Protein AF-A0A948VDX0-F1 (afdb_monomer)

Nearest PDB structures (foldseek):
  3huf-assembly2_B  TM=4.527E-01  e=1.854E-01  Schizosaccharomyces pombe
  5fuv-assembly1_A-2  TM=5.104E-01  e=3.226E+00  Trypanosoma brucei
  4n7r-assembly1_A  TM=4.173E-01  e=1.218E+00  Arabidopsis thaliana
  3o3w-assembly2_F  TM=2.951E-01  e=7.248E-01  Halalkalibacterium halodurans
  4uxj-assembly2_F-3  TM=4.355E-01  e=4.182E+00  Leishmania major

Radius of gyration: 26.9 Å; Cα contacts (8 Å, |Δi|>4): 135; chains: 1; bounding box: 69×44×68 Å

Sequence (200 aa):
MALVYVFRIKWSDFPSSIFVISFPIGILFIFIFNSLVLRFTGGIKKKVVVIGKQKSAGVFSESPLVEEKHIDTIEELLQCEDADEIVICEQIHNDKQLNLLIYLLLRLKVNVVFDPSIYAKLLSRNMMEENSLQFLRTFIGRKSDSEEFLVRALDVLGSAFMLILLSPLMLLVVLLTRLTSSGPVLYKQSRVSKDGKTFT

pLDDT: mean 73.05, std 14.52, range [39.81, 96.81]

Secondary structure (DSSP, 8-state):
-HHHHHHHHSTTTS-HHHHHHHHHHHHHHHHHHHHHHHHHTT---EEEEEESSS--TTTSTT-TTEEEEEESSGGGGGG-TT-SEEEE-S----HHHHHHHHHHHHHHT-EEEE-HHHHHHHHHHHTT-TTGGGTTTS-S----HHHHHHHHHHHHHHHHHHHHHHHHHHHHHHHHHHHH-SS-S-----EE-GGG-EE-

Mean predicted aligned error: 16.75 Å

Solvent-accessible surface area (backbone atoms only — not comparable to full-atom values): 12139 Å² total; per-residue (Å²): 113,69,69,62,54,53,48,69,76,44,57,86,76,54,64,70,63,54,59,66,53,47,50,60,51,50,52,52,47,51,51,50,49,52,52,48,50,37,63,74,66,68,47,82,62,44,32,34,35,36,38,34,92,63,77,72,86,68,86,56,78,83,50,93,42,58,46,79,45,81,36,82,49,80,72,60,53,79,78,50,89,77,49,60,30,39,35,39,65,58,87,83,86,46,71,69,58,50,52,52,47,53,52,49,38,70,70,65,73,41,50,77,46,71,39,70,68,60,55,54,53,50,54,65,66,38,78,81,43,96,77,52,74,70,64,64,72,75,68,62,75,77,70,53,72,67,59,56,50,51,53,52,52,47,54,53,54,52,48,54,51,48,48,62,74,44,40,67,59,52,51,50,52,50,53,52,46,58,75,74,38,95,64,78,91,74,85,77,61,82,43,77,46,82,96,70,43,74,48,98

Foldseek 3Di:
DVVVVCCVVCVVVDPPVVVVVVVVVVVVCVVVVVVVVCVVVVHAAAEEEEEDDDPLVPPPVPPSRYDYHYDDAPVCLVVVLRHQEYEYADDDDDPVRVVSNVVSCVVNVHHYAYRPVVVVVLVVVCVVPPPCPVVVVPRPPPDPPVVVVVVVVCVVVVVVVVCVVCVVVVVVQCVVCVVVDPDDPDDFDWDQDPPRDIDD

Structure (mmCIF, N/CA/C/O backbone):
data_AF-A0A948VDX0-F1
#
_entry.id   AF-A0A948VDX0-F1
#
loop_
_atom_site.group_PDB
_atom_site.id
_atom_site.type_symbol
_atom_site.label_atom_id
_atom_site.label_alt_id
_atom_site.label_comp_id
_atom_site.label_asym_id
_atom_site.label_entity_id
_atom_site.label_seq_id
_atom_site.pdbx_PDB_ins_code
_atom_site.Cartn_x
_atom_site.Cartn_y
_atom_site.Cartn_z
_atom_site.occupancy
_atom_site.B_iso_or_equiv
_atom_site.auth_seq_id
_atom_site.auth_comp_id
_atom_site.auth_asym_id
_atom_site.auth_atom_id
_atom_site.pdbx_PDB_model_num
ATOM 1 N N . MET A 1 1 ? -34.633 12.651 -24.367 1.00 53.31 1 MET A N 1
ATOM 2 C CA . MET A 1 1 ? -35.167 12.132 -25.649 1.00 53.31 1 MET A CA 1
ATOM 3 C C . MET A 1 1 ? -34.767 12.985 -26.859 1.00 53.31 1 MET A C 1
ATOM 5 O O . MET A 1 1 ? -34.243 12.415 -27.804 1.00 53.31 1 MET A O 1
ATOM 9 N N . ALA A 1 2 ? -34.898 14.321 -26.835 1.00 56.75 2 ALA A N 1
ATOM 10 C CA . ALA A 1 2 ? -34.507 15.182 -27.969 1.00 56.75 2 ALA A CA 1
ATOM 11 C C . ALA A 1 2 ? -33.002 15.138 -28.331 1.00 56.75 2 ALA A C 1
ATOM 13 O O . ALA A 1 2 ? -32.661 15.069 -29.508 1.00 56.75 2 ALA A O 1
ATOM 14 N N . LEU A 1 3 ? -32.105 15.089 -27.335 1.00 58.44 3 LEU A N 1
ATOM 15 C CA . LEU A 1 3 ? -30.650 15.031 -27.557 1.00 58.44 3 LEU A CA 1
ATOM 16 C C . LEU A 1 3 ? -30.225 13.778 -28.346 1.00 58.44 3 LEU A C 1
ATOM 18 O O . LEU A 1 3 ? -29.468 13.877 -29.301 1.00 58.44 3 LEU A O 1
ATOM 22 N N . VAL A 1 4 ? -30.775 12.613 -27.982 1.00 61.22 4 VAL A N 1
ATOM 23 C CA . VAL A 1 4 ? -30.490 11.314 -28.621 1.00 61.22 4 VAL A CA 1
ATOM 24 C C . VAL A 1 4 ? -31.008 11.281 -30.064 1.00 61.22 4 VAL A C 1
ATOM 26 O O . VAL A 1 4 ? -30.362 10.719 -30.945 1.00 61.22 4 VAL A O 1
ATOM 29 N N . TYR A 1 5 ? -32.149 11.924 -30.325 1.00 68.00 5 TYR A N 1
ATOM 30 C CA . TYR A 1 5 ? -32.747 12.003 -31.657 1.00 68.00 5 TYR A CA 1
ATOM 31 C C . TYR A 1 5 ? -31.926 12.884 -32.614 1.00 68.00 5 TYR A C 1
ATOM 33 O O . TYR A 1 5 ? -31.661 12.486 -33.747 1.00 68.00 5 TYR A O 1
ATOM 41 N N . VAL A 1 6 ? -31.442 14.038 -32.138 1.00 64.56 6 VAL A N 1
ATOM 42 C CA . VAL A 1 6 ? -30.534 14.917 -32.899 1.00 64.56 6 VAL A CA 1
ATOM 43 C C . VAL A 1 6 ? -29.201 14.218 -33.180 1.00 64.56 6 VAL A C 1
ATOM 45 O O . VAL A 1 6 ? -28.694 14.287 -34.299 1.00 64.56 6 VAL A O 1
ATOM 48 N N . PHE A 1 7 ? -28.681 13.476 -32.202 1.00 64.56 7 PHE A N 1
ATOM 49 C CA . PHE A 1 7 ? -27.457 12.688 -32.342 1.00 64.56 7 PHE A CA 1
ATOM 50 C C . PHE A 1 7 ? -27.567 11.595 -33.412 1.00 64.56 7 PHE A C 1
ATOM 52 O O . PHE A 1 7 ? -26.621 11.366 -34.156 1.00 64.56 7 PHE A O 1
ATOM 59 N N . ARG A 1 8 ? -28.730 10.939 -33.523 1.00 63.72 8 ARG A N 1
ATOM 60 C CA . ARG A 1 8 ? -28.972 9.859 -34.492 1.00 63.72 8 ARG A CA 1
ATOM 61 C C . ARG A 1 8 ? -29.079 10.357 -35.936 1.00 63.72 8 ARG A C 1
ATOM 63 O O . ARG A 1 8 ? -28.692 9.636 -36.847 1.00 63.72 8 ARG A O 1
ATOM 70 N N . ILE A 1 9 ? -29.612 11.563 -36.142 1.00 67.44 9 ILE A N 1
ATOM 71 C CA . ILE A 1 9 ? -29.865 12.129 -37.479 1.00 67.44 9 ILE A CA 1
ATOM 72 C C . ILE A 1 9 ? -28.650 12.897 -38.013 1.00 67.44 9 ILE A C 1
ATOM 74 O O . ILE A 1 9 ? -28.386 12.851 -39.209 1.00 67.44 9 ILE A O 1
ATOM 78 N N . LYS A 1 10 ? -27.887 13.570 -37.141 1.00 65.00 10 LYS A N 1
ATOM 79 C CA . LYS A 1 10 ? -26.715 14.382 -37.517 1.00 65.00 10 LYS A CA 1
ATOM 80 C C . LYS A 1 10 ? -25.366 13.741 -37.186 1.00 65.00 10 LYS A C 1
ATOM 82 O O . LYS A 1 10 ? -24.352 14.428 -37.180 1.00 65.00 10 LYS A O 1
ATOM 87 N N . TRP A 1 11 ? -25.330 12.433 -36.926 1.00 57.69 11 TRP A N 1
ATOM 88 C CA . TRP A 1 11 ? -24.110 11.706 -36.539 1.00 57.69 11 TRP A CA 1
ATOM 89 C C . TRP A 1 11 ? -22.930 11.926 -37.505 1.00 57.69 11 TRP A C 1
ATOM 91 O O . TRP A 1 11 ? -21.782 11.947 -37.078 1.00 57.69 11 TRP A O 1
ATOM 101 N N . SER A 1 12 ? -23.212 12.134 -38.796 1.00 60.12 12 SER A N 1
ATOM 102 C CA . SER A 1 12 ? -22.188 12.370 -39.823 1.00 60.12 12 SER A CA 1
ATOM 103 C C . SER A 1 12 ? -21.671 13.816 -39.895 1.00 60.12 12 SER A C 1
ATOM 105 O O . SER A 1 12 ? -20.648 14.043 -40.535 1.00 60.12 12 SER A O 1
ATOM 107 N N . ASP A 1 13 ? -22.350 14.777 -39.259 1.00 66.25 13 ASP A N 1
ATOM 108 C CA . ASP A 1 13 ? -21.990 16.205 -39.291 1.00 66.25 13 ASP A CA 1
ATOM 109 C C . ASP A 1 13 ? -21.142 16.624 -38.081 1.00 66.25 13 ASP A C 1
ATOM 111 O O . ASP A 1 13 ? -20.596 17.727 -38.054 1.00 66.25 13 ASP A O 1
ATOM 115 N N . PHE A 1 14 ? -21.034 15.769 -37.058 1.00 60.47 14 PHE A N 1
ATOM 116 C CA . PHE A 1 14 ? -20.193 16.035 -35.896 1.00 60.47 14 PHE A CA 1
ATOM 117 C C . PHE A 1 14 ? -18.753 15.589 -36.182 1.00 60.47 14 PHE A C 1
ATOM 119 O O . PHE A 1 14 ? -18.523 14.399 -36.408 1.00 60.47 14 PHE A O 1
ATOM 126 N N . PRO A 1 15 ? -17.763 16.501 -36.135 1.00 71.00 15 PRO A N 1
ATOM 127 C CA . PRO A 1 15 ? -16.361 16.134 -36.267 1.00 71.00 15 PRO A CA 1
ATOM 128 C C . PRO A 1 15 ? -16.005 15.069 -35.229 1.00 71.00 15 PRO A C 1
ATOM 130 O O . PRO A 1 15 ? -16.131 15.295 -34.024 1.00 71.00 15 PRO A O 1
ATOM 133 N N . SER A 1 16 ? -15.531 13.909 -35.681 1.00 66.12 16 SER A N 1
ATOM 134 C CA . SER A 1 16 ? -15.106 12.803 -34.811 1.00 66.12 16 SER A CA 1
ATOM 135 C C . SER A 1 16 ? -14.015 13.220 -33.813 1.00 66.12 16 SER A C 1
ATOM 137 O O . SER A 1 16 ? -13.898 12.635 -32.737 1.00 66.12 16 SER A O 1
ATOM 139 N N . SER A 1 17 ? -13.282 14.296 -34.116 1.00 72.62 17 SER A N 1
ATOM 140 C CA . SER A 1 17 ? -12.320 14.951 -33.227 1.00 72.62 17 SER A CA 1
ATOM 141 C C . SER A 1 17 ? -12.933 15.486 -31.930 1.00 72.62 17 SER A C 1
ATOM 143 O O . SER A 1 17 ? -12.251 15.483 -30.907 1.00 72.62 17 SER A O 1
ATOM 145 N N . ILE A 1 18 ? -14.212 15.880 -31.918 1.00 77.94 18 ILE A N 1
ATOM 146 C CA . ILE A 1 18 ? -14.882 16.378 -30.707 1.00 77.94 18 ILE A CA 1
ATOM 147 C C . ILE A 1 18 ? -14.938 15.283 -29.641 1.00 77.94 18 ILE A C 1
ATOM 149 O O . ILE A 1 18 ? -14.675 15.575 -28.481 1.00 77.94 18 ILE A O 1
ATOM 153 N N . PHE A 1 19 ? -15.188 14.027 -30.021 1.00 72.06 19 PHE A N 1
ATOM 154 C CA . PHE A 1 19 ? -15.219 12.905 -29.075 1.00 72.06 19 PHE A CA 1
ATOM 155 C C . PHE A 1 19 ? -13.834 12.574 -28.516 1.00 72.06 19 PHE A C 1
ATOM 157 O O . PHE A 1 19 ? -13.689 12.311 -27.321 1.00 72.06 19 PHE A O 1
ATOM 164 N N . VAL A 1 20 ? -12.810 12.634 -29.374 1.00 75.69 20 VAL A N 1
ATOM 165 C CA . VAL A 1 20 ? -11.412 12.399 -28.982 1.00 75.69 20 VAL A CA 1
ATOM 166 C C . VAL A 1 20 ? -10.938 13.466 -27.996 1.00 75.69 20 VAL A C 1
ATOM 168 O O . VAL A 1 20 ? -10.191 13.156 -27.076 1.00 75.69 20 VAL A O 1
ATOM 171 N N . ILE A 1 21 ? -11.405 14.707 -28.148 1.00 79.00 21 ILE A N 1
ATOM 172 C CA . ILE A 1 21 ? -11.062 15.826 -27.264 1.00 79.00 21 ILE A CA 1
ATOM 173 C C . ILE A 1 21 ? -11.935 15.829 -25.998 1.00 79.00 21 ILE A C 1
ATOM 175 O O . ILE A 1 21 ? -11.439 16.097 -24.904 1.00 79.00 21 ILE A O 1
ATOM 179 N N . SER A 1 22 ? -13.222 15.485 -26.099 1.00 78.75 22 SER A N 1
ATOM 180 C CA . SER A 1 22 ? -14.141 15.498 -24.956 1.00 78.75 22 SER A CA 1
ATOM 181 C C . SER A 1 22 ? -13.860 14.386 -23.950 1.00 78.75 22 SER A C 1
ATOM 183 O O . SER A 1 22 ? -14.110 14.570 -22.764 1.00 78.75 22 SER A O 1
ATOM 185 N N . PHE A 1 23 ? -13.340 13.238 -24.394 1.00 82.50 23 PHE A N 1
ATOM 186 C CA . PHE A 1 23 ? -13.023 12.109 -23.517 1.00 82.50 23 PHE A CA 1
ATOM 187 C C . PHE A 1 23 ? -11.968 12.443 -22.438 1.00 82.50 23 PHE A C 1
ATOM 189 O O . PHE A 1 23 ? -12.280 12.304 -21.252 1.00 82.50 23 PHE A O 1
ATOM 196 N N . PRO A 1 24 ? -10.761 12.946 -22.776 1.00 82.88 24 PRO A N 1
ATOM 197 C CA . PRO A 1 24 ? -9.766 13.319 -21.771 1.00 82.88 24 PRO A CA 1
ATOM 198 C C . PRO A 1 24 ? -10.215 14.517 -20.926 1.00 82.88 24 PRO A C 1
ATOM 200 O O . PRO A 1 24 ? -9.961 14.537 -19.723 1.00 82.88 24 PRO A O 1
ATOM 203 N N . ILE A 1 25 ? -10.931 15.482 -21.515 1.00 86.31 25 ILE A N 1
ATOM 204 C CA . ILE A 1 25 ? -11.487 16.630 -20.782 1.00 86.31 25 ILE A CA 1
ATOM 205 C C . ILE A 1 25 ? -12.527 16.171 -19.754 1.00 86.31 25 ILE A C 1
ATOM 207 O O . ILE A 1 25 ? -12.513 16.646 -18.623 1.00 86.31 25 ILE A O 1
ATOM 211 N N . GLY A 1 26 ? -13.394 15.223 -20.114 1.00 83.44 26 GLY A N 1
ATOM 212 C CA . GLY A 1 26 ? -14.384 14.646 -19.209 1.00 83.44 26 GLY A CA 1
ATOM 213 C C . GLY A 1 26 ? -13.739 13.888 -18.051 1.00 83.44 26 GLY A C 1
ATOM 214 O O . GLY A 1 26 ? -14.136 14.079 -16.904 1.00 83.44 26 GLY A O 1
ATOM 215 N N . ILE A 1 27 ? -12.698 13.093 -18.323 1.00 86.75 27 ILE A N 1
ATOM 216 C CA . ILE A 1 27 ? -11.923 12.400 -17.280 1.00 86.75 27 ILE A CA 1
ATOM 217 C C . ILE A 1 27 ? -11.271 13.408 -16.332 1.00 86.75 27 ILE A C 1
ATOM 219 O O . ILE A 1 27 ? -11.399 13.272 -15.116 1.00 86.75 27 ILE A O 1
ATOM 223 N N . LEU A 1 28 ? -10.615 14.438 -16.877 1.00 86.69 28 LEU A N 1
ATOM 224 C CA . LEU A 1 28 ? -9.991 15.495 -16.085 1.00 86.69 28 LEU A CA 1
ATOM 225 C C . LEU A 1 28 ? -11.032 16.212 -15.217 1.00 86.69 28 LEU A C 1
ATOM 227 O O . LEU A 1 28 ? -10.804 16.421 -14.029 1.00 86.69 28 LEU A O 1
ATOM 231 N N . PHE A 1 29 ? -12.191 16.542 -15.789 1.00 90.44 29 PHE A N 1
ATOM 232 C CA . PHE A 1 29 ? -13.272 17.213 -15.079 1.00 90.44 29 PHE A CA 1
ATOM 233 C C . PHE A 1 29 ? -13.846 16.350 -13.953 1.00 90.44 29 PHE A C 1
ATOM 235 O O . PHE A 1 29 ? -14.010 16.854 -12.849 1.00 90.44 29 PHE A O 1
ATOM 242 N N . ILE A 1 30 ? -14.085 15.054 -14.184 1.00 88.00 30 ILE A N 1
ATOM 243 C CA . ILE A 1 30 ? -14.526 14.118 -13.137 1.00 88.00 30 ILE A CA 1
ATOM 244 C C . ILE A 1 30 ? -13.486 14.047 -12.016 1.00 88.00 30 ILE A C 1
ATOM 246 O O . ILE A 1 30 ? -13.848 14.082 -10.843 1.00 88.00 30 ILE A O 1
ATOM 250 N N . PHE A 1 31 ? -12.196 13.990 -12.352 1.00 86.19 31 PHE A N 1
ATOM 251 C CA . PHE A 1 31 ? -11.127 13.925 -11.357 1.00 86.19 31 PHE A CA 1
ATOM 252 C C . PHE A 1 31 ? -11.034 15.213 -10.530 1.00 86.19 31 PHE A C 1
ATOM 254 O O . PHE A 1 31 ? -10.941 15.156 -9.305 1.00 86.19 31 PHE A O 1
ATOM 261 N N . ILE A 1 32 ? -11.113 16.377 -11.186 1.00 85.56 32 ILE A N 1
ATOM 262 C CA . ILE A 1 32 ? -11.133 17.689 -10.527 1.00 85.56 32 ILE A CA 1
ATOM 263 C C . ILE A 1 32 ? -12.378 17.819 -9.656 1.00 85.56 32 ILE A C 1
ATOM 265 O O . ILE A 1 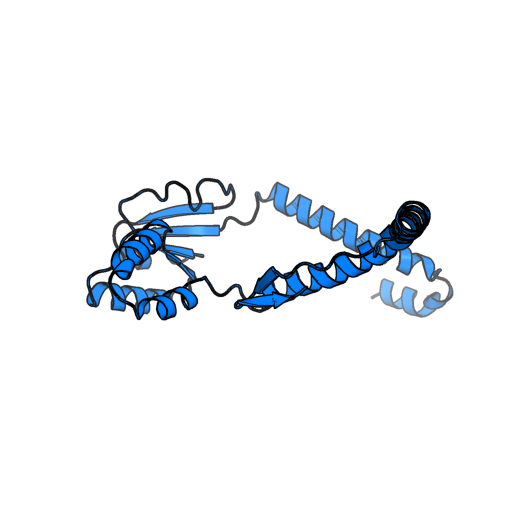32 ? -12.257 18.202 -8.498 1.00 85.56 32 ILE A O 1
ATOM 269 N N . PHE A 1 33 ? -13.554 17.476 -10.178 1.00 87.06 33 PHE A N 1
ATOM 270 C CA . PHE A 1 33 ? -14.816 17.556 -9.455 1.00 87.06 33 PHE A CA 1
ATOM 271 C C . PHE A 1 33 ? -14.813 16.639 -8.232 1.00 87.06 33 PHE A C 1
ATOM 273 O O . PHE A 1 33 ? -15.094 17.105 -7.136 1.00 87.06 33 PHE A O 1
ATOM 280 N N . ASN A 1 34 ? -14.399 15.377 -8.373 1.00 78.50 34 ASN A N 1
ATOM 281 C CA . ASN A 1 34 ? -14.286 14.448 -7.247 1.00 78.50 34 ASN A CA 1
ATOM 282 C C . ASN A 1 34 ? -13.244 14.914 -6.222 1.00 78.50 34 ASN A C 1
ATOM 284 O O . ASN A 1 34 ? -13.498 14.848 -5.023 1.00 78.50 34 ASN A O 1
ATOM 288 N N . SER A 1 35 ? -12.096 15.432 -6.670 1.00 81.31 35 SER A N 1
ATOM 289 C CA . SER A 1 35 ? -11.068 16.010 -5.790 1.00 81.31 35 SER A CA 1
ATOM 290 C C . SER A 1 35 ? -11.594 17.229 -5.028 1.00 81.31 35 SER A C 1
ATOM 292 O O . SER A 1 35 ? -11.345 17.389 -3.833 1.00 81.31 35 SER A O 1
ATOM 294 N N . LEU A 1 36 ? -12.378 18.069 -5.700 1.00 85.25 36 LEU A N 1
ATOM 295 C CA . LEU A 1 36 ? -13.009 19.246 -5.124 1.00 85.25 36 LEU A CA 1
ATOM 296 C C . LEU A 1 36 ? -14.091 18.846 -4.113 1.00 85.25 36 LEU A C 1
ATOM 298 O O . LEU A 1 36 ? -14.066 19.340 -2.991 1.00 85.25 36 LEU A O 1
ATOM 302 N N . VAL A 1 37 ? -14.961 17.892 -4.454 1.00 82.12 37 VAL A N 1
ATOM 303 C CA . VAL A 1 37 ? -15.951 17.310 -3.534 1.00 82.12 37 VAL A CA 1
ATOM 304 C C . VAL A 1 37 ? -15.260 16.744 -2.296 1.00 82.12 37 VAL A C 1
ATOM 306 O O . VAL A 1 37 ? -15.636 17.123 -1.196 1.00 82.12 37 VAL A O 1
ATOM 309 N N . LEU A 1 38 ? -14.202 15.940 -2.449 1.00 76.38 38 LEU A N 1
ATOM 310 C CA . LEU A 1 38 ? -13.446 15.377 -1.323 1.00 76.38 38 LEU A CA 1
ATOM 311 C C . LEU A 1 38 ? -12.815 16.456 -0.435 1.00 76.38 38 LEU A C 1
ATOM 313 O O . LEU A 1 38 ? -12.799 16.307 0.787 1.00 76.38 38 LEU A O 1
ATOM 317 N N . ARG A 1 39 ? -12.322 17.553 -1.025 1.00 76.12 39 ARG A N 1
ATOM 318 C CA . ARG A 1 39 ? -11.820 18.714 -0.272 1.00 76.12 39 ARG A CA 1
ATOM 319 C C . ARG A 1 39 ? -12.932 19.426 0.495 1.00 76.12 39 ARG A C 1
ATOM 321 O O . ARG A 1 39 ? -12.704 19.817 1.634 1.00 76.12 39 ARG A O 1
ATOM 328 N N . PHE A 1 40 ? -14.117 19.576 -0.098 1.00 75.88 40 PHE A N 1
ATOM 329 C CA . PHE A 1 40 ? -15.263 20.229 0.542 1.00 75.88 40 PHE A CA 1
ATOM 330 C C . PHE A 1 40 ? -15.937 19.359 1.610 1.00 75.88 40 PHE A C 1
ATOM 332 O O . PHE A 1 40 ? -16.396 19.892 2.615 1.00 75.88 40 PHE A O 1
ATOM 339 N N . THR A 1 41 ? -15.969 18.037 1.438 1.00 70.44 41 THR A N 1
ATOM 340 C CA . THR A 1 41 ? -16.535 17.099 2.420 1.00 70.44 41 THR A CA 1
ATOM 341 C C . THR A 1 41 ? -15.528 16.654 3.484 1.00 70.44 41 THR A C 1
ATOM 343 O O . THR A 1 41 ? -15.893 15.889 4.369 1.00 70.44 41 THR A O 1
ATOM 346 N N . GLY A 1 42 ? -14.273 17.120 3.427 1.00 64.56 42 GLY A N 1
ATOM 347 C CA . GLY A 1 42 ? -13.242 16.811 4.427 1.00 64.56 42 GLY A CA 1
ATOM 348 C C . GLY A 1 42 ? -12.687 15.382 4.363 1.00 64.56 42 GLY A C 1
ATOM 349 O O . GLY A 1 42 ? -12.112 14.916 5.344 1.00 64.56 42 GLY A O 1
ATOM 350 N N . GLY A 1 43 ? -12.839 14.702 3.221 1.00 64.69 43 GLY A N 1
ATOM 351 C CA . GLY A 1 43 ? -12.451 13.303 3.019 1.00 64.69 43 GLY A CA 1
ATOM 352 C C . GLY A 1 43 ? -13.384 12.288 3.694 1.00 64.69 43 GLY A C 1
ATOM 353 O O . GLY A 1 43 ? -14.241 12.631 4.504 1.00 64.69 43 GLY A O 1
ATOM 354 N N . ILE A 1 44 ? -13.239 11.012 3.330 1.00 65.75 44 ILE A N 1
ATOM 355 C CA . ILE A 1 44 ? -13.938 9.915 4.010 1.00 65.75 44 ILE A CA 1
ATOM 356 C C . ILE A 1 44 ? -13.121 9.584 5.256 1.00 65.75 44 ILE A C 1
ATOM 358 O O . ILE A 1 44 ? -11.989 9.114 5.137 1.00 65.75 44 ILE A O 1
ATOM 362 N N . LYS A 1 45 ? -13.672 9.878 6.435 1.00 68.56 45 LYS A N 1
ATOM 363 C CA . LYS A 1 45 ? -13.037 9.531 7.706 1.00 68.56 45 LYS A CA 1
ATOM 364 C C . LYS A 1 45 ? -13.292 8.060 8.009 1.00 68.56 45 LYS A C 1
ATOM 366 O O . LYS A 1 45 ? -14.446 7.644 8.040 1.00 68.56 45 LYS A O 1
ATOM 371 N N . LYS A 1 46 ? -12.225 7.296 8.221 1.00 68.50 46 LYS A N 1
ATOM 372 C CA . LYS A 1 46 ? -12.291 5.898 8.647 1.00 68.50 46 LYS A CA 1
ATOM 373 C C . LYS A 1 46 ? -12.485 5.862 10.162 1.00 68.50 46 LYS A C 1
ATOM 375 O O . LYS A 1 46 ? -11.697 6.472 10.890 1.00 68.50 46 LYS A O 1
ATOM 380 N N . LYS A 1 47 ? -13.520 5.173 10.637 1.00 72.75 47 LYS A N 1
ATOM 381 C CA . LYS A 1 47 ? -13.795 4.993 12.067 1.00 72.75 47 LYS A CA 1
ATOM 382 C C . LYS A 1 47 ? -12.983 3.814 12.585 1.00 72.75 47 LYS A C 1
ATOM 384 O O . LYS A 1 47 ? -13.241 2.666 12.219 1.00 72.75 47 LYS A O 1
ATOM 389 N N . VAL A 1 48 ? -11.995 4.099 13.423 1.00 74.25 48 VAL A N 1
ATOM 390 C CA . VAL A 1 48 ? -11.067 3.102 13.959 1.00 74.25 48 VAL A CA 1
ATOM 391 C C . VAL A 1 48 ? -11.287 2.970 15.460 1.00 74.25 48 VAL A C 1
ATOM 393 O O . VAL A 1 48 ? -11.259 3.951 16.203 1.00 74.25 48 VAL A O 1
ATOM 396 N N . VAL A 1 49 ? -11.511 1.744 15.921 1.00 77.62 49 VAL A N 1
ATOM 397 C CA . VAL A 1 49 ? -11.683 1.432 17.341 1.00 77.62 49 VAL A CA 1
ATOM 398 C C . VAL A 1 49 ? -10.410 0.791 17.866 1.00 77.62 49 VAL A C 1
ATOM 400 O O . VAL A 1 49 ? -9.963 -0.216 17.329 1.00 77.62 49 VAL A O 1
ATOM 403 N N . VAL A 1 50 ? -9.833 1.347 18.925 1.00 75.50 50 VAL A N 1
ATOM 404 C CA . VAL A 1 50 ? -8.572 0.873 19.504 1.00 75.50 50 VAL A CA 1
ATOM 405 C C . VAL A 1 50 ? -8.843 0.231 20.856 1.00 75.50 50 VAL A C 1
ATOM 407 O O . VAL A 1 50 ? -9.391 0.873 21.749 1.00 75.50 50 VAL A O 1
ATOM 410 N N . ILE A 1 51 ? -8.451 -1.034 21.001 1.00 76.31 51 ILE A N 1
ATOM 411 C CA . ILE A 1 51 ? -8.647 -1.838 22.209 1.00 76.31 51 ILE A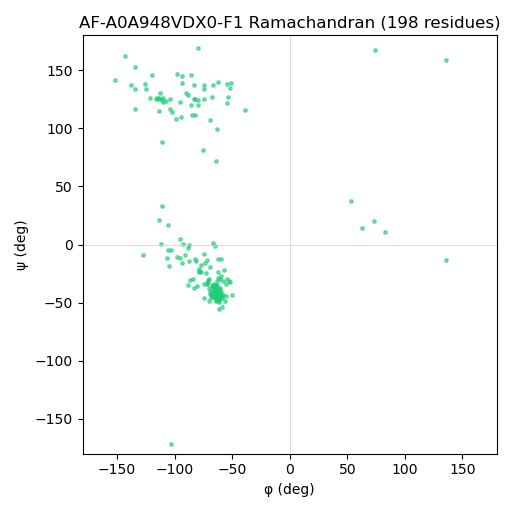 CA 1
ATOM 412 C C . ILE A 1 51 ? -7.324 -1.953 22.963 1.00 76.31 51 ILE A C 1
ATOM 414 O O . ILE A 1 51 ? -6.372 -2.566 22.465 1.00 76.31 51 ILE A O 1
ATOM 418 N N . GLY A 1 52 ? -7.286 -1.414 24.181 1.00 71.69 52 GLY A N 1
ATOM 419 C CA . GLY A 1 52 ? -6.164 -1.560 25.108 1.00 71.69 52 GLY A CA 1
ATOM 420 C C . GLY A 1 52 ? -5.761 -0.261 25.808 1.00 71.69 52 GLY A C 1
ATOM 421 O O . GLY A 1 52 ? -6.006 0.843 25.330 1.00 71.69 52 GLY A O 1
ATOM 422 N N . LYS A 1 53 ? -5.079 -0.408 26.949 1.00 63.19 53 LYS A N 1
ATOM 423 C CA . LYS A 1 53 ? -4.718 0.706 27.851 1.00 63.19 53 LYS A CA 1
ATOM 424 C C . LYS A 1 53 ? -3.602 1.620 27.346 1.00 63.19 53 LYS A C 1
ATOM 426 O O . LYS A 1 53 ? -3.386 2.694 27.906 1.00 63.19 53 LYS A O 1
ATOM 431 N N . GLN A 1 54 ? -2.838 1.189 26.344 1.00 60.31 54 GLN A N 1
ATOM 432 C CA . GLN A 1 54 ? -1.798 2.026 25.755 1.00 60.31 54 GLN A CA 1
ATOM 433 C C . GLN A 1 54 ? -2.380 2.830 24.601 1.00 60.31 54 GLN A C 1
ATOM 435 O O . GLN A 1 54 ? -2.997 2.271 23.698 1.00 60.31 54 GLN A O 1
ATOM 440 N N . LYS A 1 55 ? -2.133 4.146 24.603 1.00 54.62 55 LYS A N 1
ATOM 441 C CA . LYS A 1 55 ? -2.312 4.956 23.398 1.00 54.62 55 LYS A CA 1
ATOM 442 C C . LYS A 1 55 ? -1.517 4.299 22.274 1.00 54.62 55 LYS A C 1
ATOM 444 O O . LYS A 1 55 ? -0.316 4.087 22.440 1.00 54.62 55 LYS A O 1
ATOM 449 N N . SER A 1 56 ? -2.175 4.037 21.145 1.00 53.72 56 SER A N 1
ATOM 450 C CA . SER A 1 56 ? -1.539 3.722 19.864 1.00 53.72 56 SER A CA 1
ATOM 451 C C . SER A 1 56 ? -0.745 4.955 19.407 1.00 53.72 56 SER A C 1
ATOM 453 O O . SER A 1 56 ? -1.140 5.708 18.516 1.00 53.72 56 SER A O 1
ATOM 455 N N . ALA A 1 57 ? 0.368 5.227 20.085 1.00 46.59 57 ALA A N 1
ATOM 456 C CA . ALA A 1 57 ? 1.284 6.301 19.764 1.00 46.59 57 ALA A CA 1
ATOM 457 C C . ALA A 1 57 ? 2.087 5.875 18.528 1.00 46.59 57 ALA A C 1
ATOM 459 O O . ALA A 1 57 ? 3.201 5.373 18.644 1.00 46.59 57 ALA A O 1
ATOM 460 N N . GLY A 1 58 ? 1.493 6.036 17.343 1.00 50.41 58 GLY A N 1
ATOM 461 C CA . GLY A 1 58 ? 2.229 5.975 16.078 1.00 50.41 58 GLY A CA 1
ATOM 462 C C . GLY A 1 58 ? 1.607 5.182 14.929 1.00 50.41 58 GLY A C 1
ATOM 463 O O . GLY A 1 58 ? 2.070 5.358 13.809 1.00 50.41 58 GLY A O 1
ATOM 464 N N . VAL A 1 59 ? 0.573 4.353 15.131 1.00 53.97 59 VAL A N 1
ATOM 465 C CA . VAL A 1 59 ? -0.004 3.584 14.000 1.00 53.97 59 VAL A CA 1
ATOM 466 C C . VAL A 1 59 ? -0.972 4.431 13.164 1.00 53.97 59 VAL A C 1
ATOM 468 O O . VAL A 1 59 ? -0.984 4.319 11.941 1.00 53.97 59 VAL A O 1
ATOM 471 N N . PHE A 1 60 ? -1.732 5.328 13.803 1.00 54.34 60 PHE A N 1
ATOM 472 C CA . PHE A 1 60 ? -2.749 6.155 13.132 1.00 54.34 60 PHE A CA 1
ATOM 473 C C . PHE A 1 60 ? -2.622 7.665 13.380 1.00 54.34 60 PHE A C 1
ATOM 475 O O . PHE A 1 60 ? -3.282 8.442 12.691 1.00 54.34 60 PHE A O 1
ATOM 482 N N . SER A 1 61 ? -1.753 8.108 14.301 1.00 50.62 61 SER A N 1
ATOM 483 C CA . SER A 1 61 ? -1.674 9.517 14.735 1.00 50.62 61 SER A CA 1
ATOM 484 C C . SER A 1 61 ? -1.299 10.528 13.643 1.00 50.62 61 SER A C 1
ATOM 486 O O . SER A 1 61 ? -1.453 11.725 13.866 1.00 50.62 61 SER A O 1
ATOM 488 N N . GLU A 1 62 ? -0.835 10.087 12.472 1.00 50.38 62 GLU A N 1
ATOM 489 C CA . GLU A 1 62 ? -0.466 10.989 11.371 1.00 50.38 62 GLU A CA 1
ATOM 490 C C . GLU A 1 62 ? -1.504 11.067 10.241 1.00 50.38 62 GLU A C 1
ATOM 492 O O . GLU A 1 62 ? -1.351 11.873 9.324 1.00 50.38 62 GLU A O 1
ATOM 497 N N . SER A 1 63 ? -2.582 10.274 10.284 1.00 52.84 63 SER A N 1
ATOM 498 C CA . SER A 1 63 ? -3.604 10.298 9.231 1.00 52.84 63 SER A CA 1
ATOM 499 C C . SER A 1 63 ? -4.763 11.235 9.607 1.00 52.84 63 SER A C 1
ATOM 501 O O . SER A 1 63 ? -5.578 10.872 10.452 1.00 52.84 63 SER A O 1
ATOM 503 N N . PRO A 1 64 ? -4.936 12.403 8.949 1.00 50.97 64 PRO A N 1
ATOM 504 C CA . PRO A 1 64 ? -6.003 13.369 9.264 1.00 50.97 64 PRO A CA 1
ATOM 505 C C . PRO A 1 64 ? -7.432 12.866 8.966 1.00 50.97 64 PRO A C 1
ATOM 507 O O . PRO A 1 64 ? -8.402 13.601 9.145 1.00 50.97 64 PRO A O 1
ATOM 510 N N . LEU A 1 65 ? -7.568 11.625 8.492 1.00 58.38 65 LEU A N 1
ATOM 511 C CA . LEU A 1 65 ? -8.811 10.981 8.069 1.00 58.38 65 LEU A CA 1
ATOM 512 C C . LEU A 1 65 ? -9.207 9.805 8.978 1.00 58.38 65 LEU A C 1
ATOM 514 O O . LEU A 1 65 ? -9.958 8.938 8.542 1.00 58.38 65 LEU A O 1
ATOM 518 N N . VAL A 1 66 ? -8.703 9.739 10.212 1.00 66.06 66 VAL A N 1
ATOM 519 C CA . VAL A 1 66 ? -9.022 8.659 11.160 1.00 66.06 66 VAL A CA 1
ATOM 520 C C . VAL A 1 66 ? -9.753 9.224 12.376 1.00 66.06 66 VAL A C 1
ATOM 522 O O . VAL A 1 66 ? -9.274 10.158 13.015 1.00 66.06 66 VAL A O 1
ATOM 525 N N . GLU A 1 67 ? -10.926 8.671 12.683 1.00 68.00 67 GLU A N 1
ATOM 526 C CA . GLU A 1 67 ? -11.661 8.937 13.923 1.00 68.00 67 GLU A CA 1
ATOM 527 C C . GLU A 1 67 ? -11.388 7.791 14.903 1.00 68.00 67 GLU A C 1
ATOM 529 O O . GLU A 1 67 ? -11.829 6.666 14.675 1.00 68.00 67 GLU A O 1
ATOM 534 N N . GLU A 1 68 ? -10.609 8.066 15.953 1.00 71.31 68 GLU A N 1
ATOM 535 C CA . GLU A 1 68 ? -10.144 7.066 16.921 1.00 71.31 68 GLU A CA 1
ATOM 536 C C . GLU A 1 68 ? -11.069 7.012 18.145 1.00 71.31 68 GLU A C 1
ATOM 538 O O . GLU A 1 68 ? -11.255 8.012 18.846 1.00 71.31 68 GLU A O 1
ATOM 543 N N . LYS A 1 69 ? -11.629 5.832 18.432 1.00 76.25 69 LYS A N 1
ATOM 544 C CA . LYS A 1 69 ? -12.375 5.555 19.667 1.00 76.25 69 LYS A CA 1
ATOM 545 C C . LYS A 1 69 ? -11.616 4.532 20.507 1.00 76.25 69 LYS A C 1
ATOM 547 O O . LYS A 1 69 ? -11.478 3.381 20.101 1.00 76.25 69 LYS A O 1
ATOM 552 N N . HIS A 1 70 ? -11.151 4.950 21.681 1.00 74.75 70 HIS A N 1
ATOM 553 C CA . HIS A 1 70 ? -10.490 4.056 22.630 1.00 74.75 70 HIS A CA 1
ATOM 554 C C . HIS A 1 70 ? -11.502 3.294 23.474 1.00 74.75 70 HIS A C 1
ATOM 556 O O . HIS A 1 70 ? -12.479 3.869 23.956 1.00 74.75 70 HIS A O 1
ATOM 562 N N . ILE A 1 71 ? -11.229 2.008 23.648 1.00 76.75 71 ILE A N 1
ATOM 563 C CA . ILE A 1 71 ? -12.034 1.071 24.413 1.00 76.75 71 ILE A CA 1
ATOM 564 C C . ILE A 1 71 ? -11.103 0.244 25.303 1.00 76.75 71 ILE A C 1
ATOM 566 O O . ILE A 1 71 ? -10.086 -0.278 24.840 1.00 76.75 71 ILE A O 1
ATOM 570 N N . ASP A 1 72 ? -11.467 0.094 26.575 1.00 72.62 72 ASP A N 1
ATOM 571 C CA . ASP A 1 72 ? -10.689 -0.699 27.532 1.00 72.62 72 ASP A CA 1
ATOM 572 C C . ASP A 1 72 ? -11.075 -2.186 27.502 1.00 72.62 72 ASP A C 1
ATOM 574 O O . ASP A 1 72 ? -10.227 -3.052 27.733 1.00 72.62 72 ASP A O 1
ATOM 578 N N . THR A 1 73 ? -12.339 -2.497 27.190 1.00 75.44 73 THR A N 1
ATOM 579 C CA . THR A 1 73 ? -12.886 -3.859 27.283 1.00 75.44 73 THR A CA 1
ATOM 580 C C . THR A 1 73 ? -13.518 -4.331 25.973 1.00 75.44 73 THR A C 1
ATOM 582 O O . THR A 1 73 ? -14.257 -3.597 25.325 1.00 75.44 73 THR A O 1
ATOM 585 N N . ILE A 1 74 ? -13.284 -5.591 25.584 1.00 73.94 74 ILE A N 1
ATOM 586 C CA . ILE A 1 74 ? -13.790 -6.177 24.323 1.00 73.94 74 ILE A CA 1
ATOM 587 C C . ILE A 1 74 ? -15.327 -6.107 24.248 1.00 73.94 74 ILE A C 1
ATOM 589 O O . ILE A 1 74 ? -15.893 -5.947 23.170 1.00 73.94 74 ILE A O 1
ATOM 593 N N . GLU A 1 75 ? -16.018 -6.179 25.383 1.00 75.75 75 GLU A N 1
ATOM 594 C CA . GLU A 1 75 ? -17.474 -6.100 25.496 1.00 75.75 75 GLU A CA 1
ATOM 595 C C . GLU A 1 75 ? -18.037 -4.755 25.010 1.00 75.75 75 GLU A C 1
ATOM 597 O O . GLU A 1 75 ? -19.148 -4.708 24.486 1.00 75.75 75 GLU A O 1
ATOM 602 N N . GLU A 1 76 ? -17.284 -3.661 25.104 1.00 76.50 76 GLU A N 1
ATOM 603 C CA . GLU A 1 76 ? -17.724 -2.339 24.636 1.00 76.50 76 GLU A CA 1
ATOM 604 C C . GLU A 1 76 ? -17.766 -2.242 23.100 1.00 76.50 76 GLU A C 1
ATOM 606 O O . GLU A 1 76 ? -18.426 -1.353 22.553 1.00 76.50 76 GLU A O 1
ATOM 611 N N . LEU A 1 77 ? -17.166 -3.201 22.378 1.00 74.69 77 LEU A N 1
ATOM 612 C CA . LEU A 1 77 ? -17.355 -3.339 20.929 1.00 74.69 77 LEU A CA 1
ATOM 613 C C . LEU A 1 77 ? -18.822 -3.575 20.558 1.00 74.69 77 LEU A C 1
ATOM 615 O O . LEU A 1 77 ? -19.236 -3.195 19.468 1.00 74.69 77 LEU A O 1
ATOM 619 N N . LEU A 1 78 ? -19.631 -4.154 21.455 1.00 72.44 78 LEU A N 1
ATOM 620 C CA . LEU A 1 78 ? -21.071 -4.341 21.233 1.00 72.44 78 LEU A CA 1
ATOM 621 C C . LEU A 1 78 ? -21.820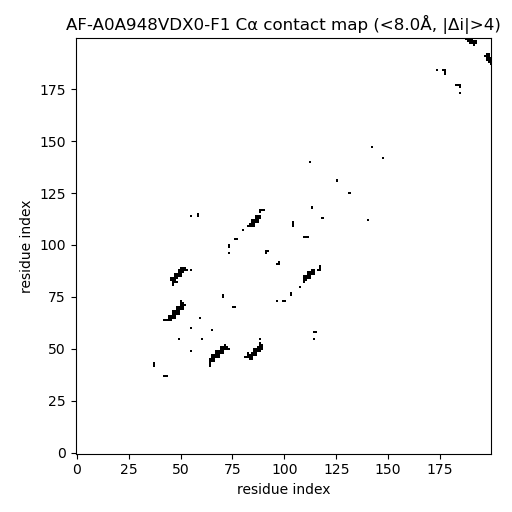 -3.015 21.069 1.00 72.44 78 LEU A C 1
ATOM 623 O O . LEU A 1 78 ? -22.895 -3.003 20.479 1.00 72.44 78 LEU A O 1
ATOM 627 N N . GLN A 1 79 ? -21.269 -1.921 21.595 1.00 72.50 79 GLN A N 1
ATOM 628 C CA . GLN A 1 79 ? -21.849 -0.581 21.499 1.00 72.50 79 GLN A CA 1
ATOM 629 C C . GLN A 1 79 ? -21.320 0.203 20.289 1.00 72.50 79 GLN A C 1
ATOM 631 O O . GLN A 1 79 ? -21.681 1.363 20.094 1.00 72.50 79 GLN A O 1
ATOM 636 N N . CYS A 1 80 ? -20.437 -0.398 19.491 1.00 68.56 80 CYS A N 1
ATOM 637 C CA . CYS A 1 80 ? -19.836 0.218 18.318 1.00 68.56 80 CYS A CA 1
ATOM 638 C C . CYS A 1 80 ? -20.362 -0.478 17.060 1.00 68.56 80 CYS A C 1
ATOM 640 O O . CYS A 1 80 ? -19.763 -1.434 16.579 1.00 68.56 80 CYS A O 1
ATOM 642 N N . GLU A 1 81 ? -21.493 -0.004 16.534 1.00 66.62 81 GLU A N 1
ATOM 643 C CA . GLU A 1 81 ? -22.089 -0.569 15.311 1.00 66.62 81 GLU A CA 1
ATOM 644 C C . GLU A 1 81 ? -21.400 -0.080 14.020 1.00 66.62 81 GLU A C 1
ATOM 646 O O . GLU A 1 81 ? -21.442 -0.779 13.013 1.00 66.62 81 GLU A O 1
ATOM 651 N N . ASP A 1 82 ? -20.683 1.053 14.069 1.00 71.12 82 ASP A N 1
ATOM 652 C CA . ASP A 1 82 ? -20.101 1.724 12.892 1.00 71.12 82 ASP A CA 1
ATOM 653 C C . ASP A 1 82 ? -18.557 1.673 12.836 1.00 71.12 82 ASP A C 1
ATOM 655 O O . ASP A 1 82 ? -17.916 2.641 12.424 1.00 71.12 82 ASP A O 1
ATOM 659 N N . ALA A 1 83 ? -17.915 0.611 13.320 1.00 72.19 83 ALA A N 1
ATOM 660 C CA . ALA A 1 83 ? -16.453 0.511 13.247 1.00 72.19 83 ALA A CA 1
ATOM 661 C C . ALA A 1 83 ? -16.004 -0.014 11.871 1.00 72.19 83 ALA A C 1
ATOM 663 O O . ALA A 1 83 ? -16.416 -1.097 11.468 1.00 72.19 83 ALA A O 1
ATOM 664 N N . ASP A 1 84 ? -15.123 0.706 11.171 1.00 68.19 84 ASP A N 1
ATOM 665 C CA . ASP A 1 84 ? -14.533 0.241 9.904 1.00 68.19 84 ASP A CA 1
ATOM 666 C C . ASP A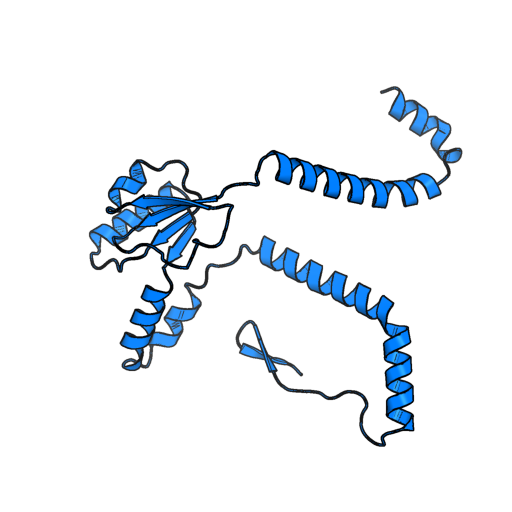 1 84 ? -13.317 -0.669 10.142 1.00 68.19 84 ASP A C 1
ATOM 668 O O . ASP A 1 84 ? -12.995 -1.547 9.333 1.00 68.19 84 ASP A O 1
ATOM 672 N N . GLU A 1 85 ? -12.610 -0.448 11.252 1.00 72.31 85 GLU A N 1
ATOM 673 C CA . GLU A 1 85 ? -11.402 -1.181 11.626 1.00 72.31 85 GLU A CA 1
ATOM 674 C C . GLU A 1 85 ? -11.227 -1.227 13.148 1.00 72.31 85 GLU A C 1
ATOM 676 O O . GLU A 1 85 ? -11.500 -0.251 13.849 1.00 72.31 85 GLU A O 1
ATOM 681 N N . ILE A 1 86 ? -10.767 -2.368 13.659 1.00 74.69 86 ILE A N 1
ATOM 682 C CA . ILE A 1 86 ? -10.467 -2.589 15.075 1.00 74.69 86 ILE A CA 1
ATOM 683 C C . ILE A 1 86 ? -8.970 -2.847 15.222 1.00 74.69 86 ILE A C 1
ATOM 685 O O . ILE A 1 86 ? -8.416 -3.753 14.597 1.00 74.69 86 ILE A O 1
ATOM 689 N N . VAL A 1 87 ? -8.324 -2.074 16.084 1.00 70.81 87 VAL A N 1
ATOM 690 C CA . VAL A 1 87 ? -6.900 -2.177 16.385 1.00 70.81 87 VAL A CA 1
ATOM 691 C C . VAL A 1 87 ? -6.737 -2.771 17.770 1.00 70.81 87 VAL A C 1
ATOM 693 O O . VAL A 1 87 ? -7.257 -2.238 18.748 1.00 70.81 87 VAL A O 1
ATOM 696 N N . ILE A 1 88 ? -6.013 -3.877 17.867 1.00 74.12 88 ILE A N 1
ATOM 697 C CA . ILE A 1 88 ? -5.764 -4.555 19.138 1.00 74.12 88 ILE A CA 1
ATOM 698 C C . ILE A 1 88 ? -4.349 -4.208 19.601 1.00 74.12 88 ILE A C 1
ATOM 700 O O . ILE A 1 88 ? -3.372 -4.602 18.959 1.00 74.12 88 ILE A O 1
ATOM 704 N N . CYS A 1 89 ? -4.245 -3.481 20.716 1.00 63.72 89 CYS A N 1
ATOM 705 C CA . CYS A 1 89 ? -2.978 -3.035 21.308 1.00 63.72 89 CYS A CA 1
ATOM 706 C C . CYS A 1 89 ? -2.492 -3.928 22.460 1.00 63.72 89 CYS A C 1
ATOM 708 O O . CYS A 1 89 ? -1.348 -3.804 22.894 1.00 63.72 89 CYS A O 1
ATOM 710 N N . GLU A 1 90 ? -3.324 -4.846 22.953 1.00 68.94 90 GLU A N 1
ATOM 711 C CA . GLU A 1 90 ? -2.981 -5.744 24.059 1.00 68.94 90 GLU A CA 1
ATOM 712 C C . GLU A 1 90 ? -3.054 -7.220 23.646 1.00 68.94 90 GLU A C 1
ATOM 714 O O . GLU A 1 90 ? -3.867 -7.626 22.817 1.00 68.94 90 GLU A O 1
ATOM 719 N N . GLN A 1 91 ? -2.176 -8.048 24.217 1.00 65.62 91 GLN A N 1
ATOM 720 C CA . GLN A 1 91 ? -2.202 -9.486 23.963 1.00 65.62 91 GLN A CA 1
ATOM 721 C C . GLN A 1 91 ? -3.370 -10.136 24.709 1.00 65.62 91 GLN A C 1
ATOM 723 O O . GLN A 1 91 ? -3.465 -10.054 25.930 1.00 65.62 91 GLN A O 1
ATOM 728 N N . ILE A 1 92 ? -4.215 -10.858 23.976 1.00 71.62 92 ILE A N 1
ATOM 729 C CA . ILE A 1 92 ? -5.307 -11.636 24.563 1.00 71.62 92 ILE A CA 1
ATOM 730 C C . ILE A 1 92 ? -4.730 -12.947 25.097 1.00 71.62 92 ILE A C 1
ATOM 732 O O . ILE A 1 92 ? -4.123 -13.715 24.354 1.00 71.62 92 ILE A O 1
ATOM 736 N N . HIS A 1 93 ? -4.876 -13.187 26.399 1.00 70.31 93 HIS A N 1
ATOM 737 C CA . HIS A 1 93 ? -4.337 -14.379 27.072 1.00 70.31 93 HIS A CA 1
ATOM 738 C C . HIS A 1 93 ? -5.410 -15.406 27.446 1.00 70.31 93 HIS A C 1
ATOM 740 O O . HIS A 1 93 ? -5.077 -16.521 27.831 1.00 70.31 93 HIS A O 1
ATOM 746 N N . ASN A 1 94 ? -6.689 -15.035 27.363 1.00 78.38 94 ASN A N 1
ATOM 747 C CA . ASN A 1 94 ? -7.799 -15.863 27.817 1.00 78.38 94 ASN A CA 1
ATOM 748 C C . ASN A 1 94 ? -8.619 -16.376 26.626 1.00 78.38 94 ASN A C 1
ATOM 750 O O . ASN A 1 94 ? -9.142 -15.578 25.846 1.00 78.38 94 ASN A O 1
ATOM 754 N N . ASP A 1 95 ? -8.809 -17.693 26.540 1.00 75.38 95 ASP A N 1
ATOM 755 C CA . ASP A 1 95 ? -9.610 -18.343 25.494 1.00 75.38 95 ASP A CA 1
ATOM 756 C C . ASP A 1 95 ? -11.037 -17.786 25.420 1.00 75.38 95 ASP A C 1
ATOM 758 O O . ASP A 1 95 ? -11.614 -17.659 24.340 1.00 75.38 95 ASP A O 1
ATOM 762 N N . LYS A 1 96 ? -11.618 -17.390 26.562 1.00 76.56 96 LYS A N 1
ATOM 763 C CA . LYS A 1 96 ? -12.953 -16.770 26.599 1.00 76.56 96 LYS A CA 1
ATOM 764 C C . LYS A 1 96 ? -12.986 -15.432 25.861 1.00 76.56 96 LYS A C 1
ATOM 766 O O . LYS A 1 96 ? -13.919 -15.182 25.105 1.00 76.56 96 LYS A O 1
ATOM 771 N N . GLN A 1 97 ? -11.967 -14.599 26.062 1.00 74.69 97 GLN A N 1
ATOM 772 C CA . GLN A 1 97 ? -11.849 -13.297 25.401 1.00 74.69 97 GLN A CA 1
ATOM 773 C C . GLN A 1 97 ? -11.560 -13.458 23.909 1.00 74.69 97 GLN A C 1
ATOM 775 O O . GLN A 1 97 ? -12.120 -12.724 23.101 1.00 74.69 97 GLN A O 1
ATOM 780 N N . LEU A 1 98 ? -10.746 -14.451 23.535 1.00 74.25 98 LEU A N 1
ATOM 781 C CA . LEU A 1 98 ? -10.473 -14.761 22.133 1.00 74.25 98 LEU A CA 1
ATOM 782 C C . LEU A 1 98 ? -11.742 -15.220 21.403 1.00 74.25 98 LEU A C 1
ATOM 784 O O . LEU A 1 98 ? -12.045 -14.719 20.325 1.00 74.25 98 LEU A O 1
ATOM 788 N N . ASN A 1 99 ? -12.517 -16.121 22.008 1.00 76.56 99 ASN A N 1
ATOM 789 C CA . ASN A 1 99 ? -13.783 -16.583 21.438 1.00 76.56 99 ASN A CA 1
ATOM 790 C C . ASN A 1 99 ? -14.816 -15.454 21.333 1.00 76.56 99 ASN A C 1
ATOM 792 O O . ASN A 1 99 ? -15.499 -15.346 20.315 1.00 76.56 99 ASN A O 1
ATOM 796 N N . LEU A 1 100 ? -14.907 -14.593 22.354 1.00 78.19 100 LEU A N 1
ATOM 797 C CA . LEU A 1 100 ? -15.769 -13.411 22.326 1.00 78.19 100 LEU A CA 1
ATOM 798 C C . LEU A 1 100 ? -15.363 -12.456 21.198 1.00 78.19 100 LEU A C 1
ATOM 800 O O . LEU A 1 100 ? -16.223 -12.009 20.442 1.00 78.19 100 LEU A O 1
ATOM 804 N N . LEU A 1 101 ? -14.064 -12.188 21.048 1.00 77.56 101 LEU A N 1
ATOM 805 C CA . LEU A 1 101 ? -13.545 -11.370 19.960 1.00 77.56 101 LEU A CA 1
ATOM 806 C C . LEU A 1 101 ? -13.915 -11.984 18.608 1.00 77.56 101 LEU A C 1
ATOM 808 O O . LEU A 1 101 ? -14.545 -11.314 17.802 1.00 77.56 101 LEU A O 1
ATOM 812 N N . ILE A 1 102 ? -13.591 -13.258 18.367 1.00 74.12 102 ILE A N 1
ATOM 813 C CA . ILE A 1 102 ? -13.901 -13.943 17.101 1.00 74.12 102 ILE A CA 1
ATOM 814 C C . ILE A 1 102 ? -15.400 -13.856 16.785 1.00 74.12 102 ILE A C 1
ATOM 816 O O . ILE A 1 102 ? -15.770 -13.541 15.654 1.00 74.12 102 ILE A O 1
ATOM 820 N N . TYR A 1 103 ? -16.267 -14.077 17.776 1.00 79.56 103 TYR A N 1
ATOM 821 C CA . TYR A 1 103 ? -17.714 -13.933 17.618 1.00 79.56 103 TYR A CA 1
ATOM 822 C C . TYR A 1 103 ? -18.116 -12.513 17.189 1.00 79.56 103 TYR A C 1
ATOM 824 O O . TYR A 1 103 ? -18.897 -12.346 16.250 1.00 79.56 103 TYR A O 1
ATOM 832 N N . LEU A 1 104 ? -17.561 -11.486 17.835 1.00 72.44 104 LEU A N 1
ATOM 833 C CA . LEU A 1 104 ? -17.839 -10.087 17.507 1.00 72.44 104 LEU A CA 1
ATOM 834 C C . LEU A 1 104 ? -17.314 -9.703 16.122 1.00 72.44 104 LEU A C 1
ATOM 836 O O . LEU A 1 104 ? -18.007 -9.004 15.389 1.00 72.44 104 LEU A O 1
ATOM 840 N N . LEU A 1 105 ? -16.153 -10.216 15.719 1.00 73.75 105 LEU A N 1
ATOM 841 C CA . LEU A 1 105 ? -15.593 -9.993 14.385 1.00 73.75 105 LEU A CA 1
ATOM 842 C C . LEU A 1 105 ? -16.450 -10.614 13.286 1.00 73.75 105 LEU A C 1
ATOM 844 O O . LEU A 1 105 ? -16.737 -9.961 12.283 1.00 73.75 105 LEU A O 1
ATOM 848 N N . LEU A 1 106 ? -16.911 -11.850 13.491 1.00 72.88 106 LEU A N 1
ATOM 849 C CA . LEU A 1 106 ? -17.819 -12.521 12.559 1.00 72.88 106 LEU A CA 1
ATOM 850 C C . LEU A 1 106 ? -19.159 -11.787 12.445 1.00 72.88 106 LEU A C 1
ATOM 852 O O . LEU A 1 106 ? -19.740 -11.735 11.360 1.00 72.88 106 LEU A O 1
ATOM 856 N N . ARG A 1 107 ? -19.641 -11.204 13.548 1.00 76.75 107 ARG A N 1
ATOM 857 C CA . ARG A 1 107 ? -20.896 -10.448 13.588 1.00 76.75 107 ARG A CA 1
ATOM 858 C C . ARG A 1 107 ? -20.779 -9.074 12.925 1.00 76.75 107 ARG A C 1
ATOM 860 O O . ARG A 1 107 ? -21.670 -8.710 12.164 1.00 76.75 107 ARG A O 1
ATOM 867 N N . LEU A 1 108 ? -19.719 -8.323 13.220 1.00 68.38 108 LEU A N 1
ATOM 868 C CA . LEU A 1 108 ? -19.554 -6.932 12.786 1.00 68.38 108 LEU A CA 1
ATOM 869 C C . LEU A 1 108 ? -18.902 -6.811 11.394 1.00 68.38 108 LEU A C 1
ATOM 871 O O . LEU A 1 108 ? -18.981 -5.752 10.785 1.00 68.38 108 LEU A O 1
ATOM 875 N N . LYS A 1 109 ? -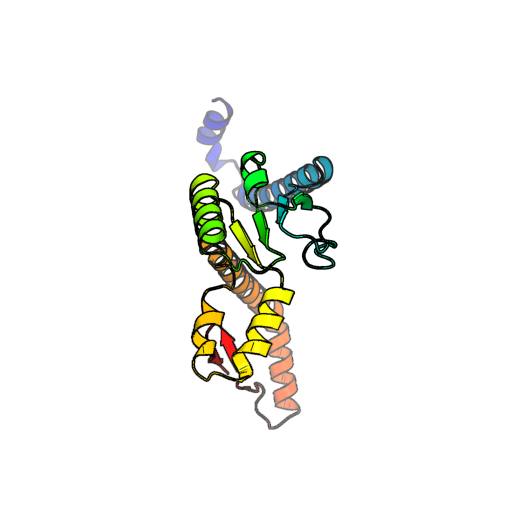18.299 -7.885 10.855 1.00 68.31 109 LYS A N 1
ATOM 876 C CA . LYS A 1 109 ? -17.587 -7.893 9.556 1.00 68.31 109 LYS A CA 1
ATOM 877 C C . LYS A 1 109 ? -16.505 -6.804 9.441 1.00 68.31 109 LYS A C 1
ATOM 879 O O . LYS A 1 109 ? -16.308 -6.228 8.375 1.00 68.31 109 LYS A O 1
ATOM 884 N N . VAL A 1 110 ? -15.804 -6.540 10.540 1.00 70.12 110 VAL A N 1
ATOM 885 C CA . VAL A 1 110 ? -14.803 -5.468 10.650 1.00 70.12 110 VAL A CA 1
ATOM 886 C C . VAL A 1 110 ? -13.396 -6.023 10.441 1.00 70.12 110 VAL A C 1
ATOM 888 O O . VAL A 1 110 ? -13.107 -7.160 10.822 1.00 70.12 110 VAL A O 1
ATOM 891 N N . ASN A 1 111 ? -12.509 -5.221 9.849 1.00 63.97 111 ASN A N 1
ATOM 892 C CA . ASN A 1 111 ? -11.099 -5.579 9.704 1.00 63.97 111 ASN A CA 1
ATOM 893 C C . ASN A 1 111 ? -10.359 -5.447 11.039 1.00 63.97 111 ASN A C 1
ATOM 895 O O . ASN A 1 111 ? -10.539 -4.461 11.750 1.00 63.97 111 ASN A O 1
ATOM 899 N N . VAL A 1 112 ? -9.496 -6.415 11.356 1.00 69.75 112 VAL A N 1
ATOM 900 C CA . VAL A 1 112 ? -8.681 -6.397 12.579 1.00 69.75 112 VAL A CA 1
ATOM 901 C C . VAL A 1 112 ? -7.219 -6.232 12.246 1.00 69.75 112 VAL A C 1
ATOM 903 O O . VAL A 1 112 ? -6.670 -6.982 11.438 1.00 69.75 112 VAL A O 1
ATOM 906 N N . VAL A 1 113 ? -6.584 -5.290 12.930 1.00 69.81 113 VAL A N 1
ATOM 907 C CA . VAL A 1 113 ? -5.153 -5.027 12.829 1.00 69.81 113 VAL A CA 1
ATOM 908 C C . VAL A 1 113 ? -4.546 -5.102 14.226 1.00 69.81 113 VAL A C 1
ATOM 910 O O . VAL A 1 113 ? -5.092 -4.558 15.180 1.00 69.81 113 VAL A O 1
ATOM 913 N N . PHE A 1 114 ? -3.416 -5.788 14.378 1.00 70.94 114 PHE A N 1
ATOM 914 C CA . PHE A 1 114 ? -2.677 -5.781 15.644 1.00 70.94 114 PHE A CA 1
ATOM 915 C C . PHE A 1 114 ? -1.602 -4.699 15.630 1.00 70.94 114 PHE A C 1
ATOM 917 O O . PHE A 1 114 ? -0.982 -4.444 14.592 1.00 70.94 114 PHE A O 1
ATOM 924 N N . ASP A 1 115 ? -1.367 -4.096 16.793 1.00 66.44 115 ASP A N 1
ATOM 925 C CA . ASP A 1 115 ? -0.318 -3.099 16.972 1.00 66.44 115 ASP A CA 1
ATOM 926 C C . ASP A 1 115 ? 1.090 -3.693 16.720 1.00 66.44 115 ASP A C 1
ATOM 928 O O . ASP A 1 115 ? 1.374 -4.818 17.157 1.00 66.44 115 ASP A O 1
ATOM 932 N N . PRO A 1 116 ? 2.007 -2.951 16.063 1.00 62.62 116 PRO A N 1
ATOM 933 C CA . PRO A 1 116 ? 3.374 -3.394 15.807 1.00 62.62 116 PRO A CA 1
ATOM 934 C C . PRO A 1 116 ? 4.154 -3.899 17.025 1.00 62.62 116 PRO A C 1
ATOM 936 O O . PRO A 1 116 ? 4.976 -4.813 16.896 1.00 62.62 116 PRO A O 1
ATOM 939 N N . SER A 1 117 ? 3.890 -3.354 18.215 1.00 63.75 117 SER A N 1
ATOM 940 C CA . SER A 1 117 ? 4.534 -3.774 19.464 1.00 63.75 117 SER A CA 1
ATOM 941 C C . SER A 1 117 ? 4.214 -5.224 19.835 1.00 63.75 117 SER A C 1
ATOM 943 O O . SER A 1 117 ? 5.077 -5.927 20.373 1.00 63.75 117 SER A O 1
ATOM 945 N N . ILE A 1 118 ? 3.021 -5.718 19.478 1.00 64.69 118 ILE A N 1
ATOM 946 C CA . ILE A 1 118 ? 2.633 -7.116 19.682 1.00 64.69 118 ILE A CA 1
ATOM 947 C C . ILE A 1 118 ? 3.509 -8.019 18.816 1.00 64.69 118 ILE A C 1
ATOM 949 O O . ILE A 1 118 ? 4.048 -9.007 19.322 1.00 64.69 118 ILE A O 1
ATOM 953 N N . TYR A 1 119 ? 3.715 -7.666 17.543 1.00 63.25 119 TYR A N 1
ATOM 954 C CA . TYR A 1 119 ? 4.576 -8.446 16.651 1.00 63.25 119 TYR A CA 1
ATOM 955 C C . TYR A 1 119 ? 6.027 -8.448 17.132 1.00 63.25 119 TYR A C 1
ATOM 957 O O . TYR A 1 119 ? 6.645 -9.509 17.174 1.00 63.25 119 TYR A O 1
ATOM 965 N N . ALA A 1 120 ? 6.563 -7.297 17.552 1.00 63.69 120 ALA A N 1
ATOM 966 C CA . ALA A 1 120 ? 7.929 -7.199 18.069 1.00 63.69 120 ALA A CA 1
ATOM 967 C C . ALA A 1 120 ? 8.147 -8.095 19.302 1.00 63.69 120 ALA A C 1
ATOM 969 O O . ALA A 1 120 ? 9.175 -8.762 19.416 1.00 63.69 120 ALA A O 1
ATOM 970 N N . LYS A 1 121 ? 7.154 -8.167 20.198 1.00 63.47 121 LYS A N 1
ATOM 971 C CA . LYS A 1 121 ? 7.190 -9.022 21.393 1.00 63.47 121 LYS A CA 1
ATOM 972 C C . LYS A 1 121 ? 7.039 -10.512 21.068 1.00 63.47 121 LYS A C 1
ATOM 974 O O . LYS A 1 121 ? 7.637 -11.348 21.740 1.00 63.47 121 LYS A O 1
ATOM 979 N N . LEU A 1 122 ? 6.254 -10.863 20.049 1.00 61.41 122 LEU A N 1
ATOM 980 C CA . LEU A 1 122 ? 6.164 -12.243 19.558 1.00 61.41 122 LEU A CA 1
ATOM 981 C C . LEU A 1 122 ? 7.472 -12.678 18.890 1.00 61.41 122 LEU A C 1
ATOM 983 O O . LEU A 1 122 ? 7.958 -13.773 19.151 1.00 61.41 122 LEU A O 1
ATOM 987 N N . LEU A 1 123 ? 8.074 -11.802 18.086 1.00 58.81 123 LEU A N 1
ATOM 988 C CA . LEU A 1 123 ? 9.362 -12.036 17.438 1.00 58.81 123 LEU A CA 1
ATOM 989 C C . LEU A 1 123 ? 10.493 -12.216 18.454 1.00 58.81 123 LEU A C 1
ATOM 991 O O . LEU A 1 123 ? 11.295 -13.134 18.306 1.00 58.81 123 LEU A O 1
ATOM 995 N N . SER A 1 124 ? 10.544 -11.392 19.505 1.00 58.09 124 SER A N 1
ATOM 996 C CA . SER A 1 124 ? 11.567 -11.528 20.548 1.00 58.09 124 SER A CA 1
ATOM 997 C C . SER A 1 124 ? 11.397 -12.802 21.375 1.00 58.09 124 SER A C 1
ATOM 999 O O . SER A 1 124 ? 12.391 -13.426 21.739 1.00 58.09 124 SER A O 1
ATOM 1001 N N . ARG A 1 125 ? 10.153 -13.233 21.627 1.00 55.22 125 ARG A N 1
ATOM 1002 C CA . ARG A 1 125 ? 9.856 -14.487 22.334 1.00 55.22 125 ARG A CA 1
ATOM 1003 C C . ARG A 1 125 ? 10.183 -15.729 21.496 1.00 55.22 125 ARG A C 1
ATOM 1005 O O . ARG A 1 125 ? 10.602 -16.738 22.050 1.00 55.22 125 ARG A O 1
ATOM 1012 N N . ASN A 1 126 ? 10.039 -15.638 20.177 1.00 48.78 126 ASN A N 1
ATOM 1013 C CA . ASN A 1 126 ? 10.201 -16.755 19.246 1.00 48.78 126 ASN A CA 1
ATOM 1014 C C . ASN A 1 126 ? 11.638 -16.979 18.740 1.00 48.78 126 ASN A C 1
ATOM 1016 O O . ASN A 1 126 ? 11.886 -17.973 18.063 1.00 48.78 126 ASN A O 1
ATOM 1020 N N . MET A 1 127 ? 12.606 -16.134 19.114 1.00 44.69 127 MET A N 1
ATOM 1021 C CA . MET A 1 127 ? 14.042 -16.379 18.868 1.00 44.69 127 MET A CA 1
ATOM 1022 C C . MET A 1 127 ? 14.596 -17.604 19.637 1.00 44.69 127 MET A C 1
ATOM 1024 O O . MET A 1 127 ? 15.770 -17.931 19.489 1.00 44.69 127 MET A O 1
ATOM 1028 N N . MET A 1 128 ? 13.770 -18.290 20.441 1.00 47.66 128 MET A N 1
ATOM 1029 C CA . MET A 1 128 ? 14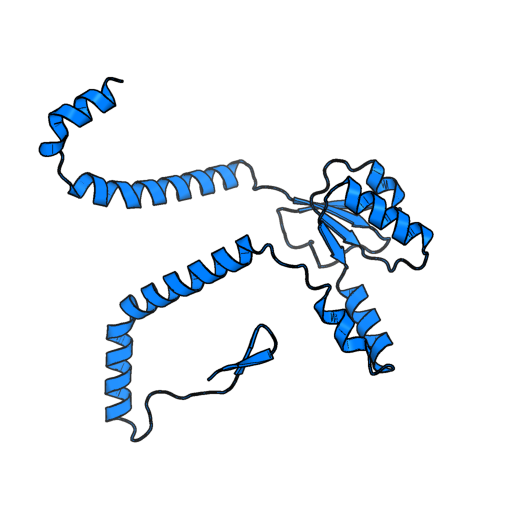.099 -19.552 21.120 1.00 47.66 128 MET A CA 1
ATOM 1030 C C . MET A 1 128 ? 13.439 -20.809 20.514 1.00 47.66 128 MET A C 1
ATOM 1032 O O . MET A 1 128 ? 13.765 -21.905 20.958 1.00 47.66 128 MET A O 1
ATOM 1036 N N . GLU A 1 129 ? 12.559 -20.705 19.509 1.00 48.41 129 GLU A N 1
ATOM 1037 C CA . GLU A 1 129 ? 11.888 -21.875 18.908 1.00 48.41 129 GLU A CA 1
ATOM 1038 C C . GLU A 1 129 ? 11.887 -21.818 17.368 1.00 48.41 129 GLU A C 1
ATOM 1040 O O . GLU A 1 129 ? 11.267 -20.949 16.745 1.00 48.41 129 GLU A O 1
ATOM 1045 N N . GLU A 1 130 ? 12.561 -22.797 16.749 1.00 47.25 130 GLU A N 1
ATOM 1046 C CA . GLU A 1 130 ? 12.828 -22.925 15.302 1.00 47.25 130 GLU A CA 1
ATOM 1047 C C . GLU A 1 130 ? 11.577 -23.010 14.397 1.00 47.25 130 GLU A C 1
ATOM 1049 O O . GLU A 1 130 ? 11.685 -22.822 13.187 1.00 47.25 130 GLU A O 1
ATOM 1054 N N . ASN A 1 131 ? 10.372 -23.215 14.942 1.00 45.56 131 ASN A N 1
ATOM 1055 C CA . ASN A 1 131 ? 9.142 -23.411 14.150 1.00 45.56 131 ASN A CA 1
ATOM 1056 C C . ASN A 1 131 ? 8.302 -22.136 13.918 1.00 45.56 131 ASN A C 1
ATOM 1058 O O . ASN A 1 131 ? 7.217 -22.182 13.336 1.00 45.56 131 ASN A O 1
ATOM 1062 N N . SER A 1 132 ? 8.781 -20.976 14.356 1.00 44.25 132 SER A N 1
ATOM 1063 C CA . SER A 1 132 ? 7.992 -19.739 14.442 1.00 44.25 132 SER A CA 1
ATOM 1064 C C . SER A 1 132 ? 7.851 -18.934 13.139 1.00 44.25 132 SER A C 1
ATOM 1066 O O . SER A 1 132 ? 6.983 -18.061 13.039 1.00 44.25 132 SER A O 1
ATOM 1068 N N . LEU A 1 133 ? 8.638 -19.240 12.102 1.00 43.19 133 LEU A N 1
ATOM 1069 C CA . LEU A 1 133 ? 8.619 -18.504 10.826 1.00 43.19 133 LEU A CA 1
ATOM 1070 C C . LEU A 1 133 ? 7.336 -18.720 10.004 1.00 43.19 133 LEU A C 1
ATOM 1072 O O . LEU A 1 133 ? 7.007 -17.899 9.145 1.00 43.19 133 LEU A O 1
ATOM 1076 N N . GLN A 1 134 ? 6.576 -19.785 10.277 1.00 41.78 134 GLN A N 1
ATOM 1077 C CA . GLN A 1 134 ? 5.328 -20.076 9.567 1.00 41.78 134 GLN A CA 1
ATOM 1078 C C . GLN A 1 134 ? 4.160 -19.186 10.028 1.00 41.78 134 GLN A C 1
ATOM 1080 O O . GLN A 1 134 ? 3.248 -18.926 9.246 1.00 41.78 134 GLN A O 1
ATOM 1085 N N . PHE A 1 135 ? 4.220 -18.642 11.250 1.00 39.97 135 PHE A N 1
ATOM 1086 C CA . PHE A 1 135 ? 3.163 -17.791 11.812 1.00 39.97 135 PHE A CA 1
ATOM 1087 C C . PHE A 1 135 ? 3.200 -16.344 11.299 1.00 39.97 135 PHE A C 1
ATOM 1089 O O . PHE A 1 135 ? 2.175 -15.662 11.301 1.00 39.97 135 PHE A O 1
ATOM 1096 N N . LEU A 1 136 ? 4.354 -15.870 10.810 1.00 43.03 136 LEU A N 1
ATOM 1097 C CA . LEU A 1 136 ? 4.500 -14.487 10.341 1.00 43.03 136 LEU A CA 1
ATOM 1098 C C . LEU A 1 136 ? 3.797 -14.214 9.006 1.00 43.03 136 LEU A C 1
ATOM 1100 O O . LEU A 1 136 ? 3.462 -13.070 8.706 1.00 43.03 136 LEU A O 1
ATOM 1104 N N . ARG A 1 137 ? 3.581 -15.249 8.186 1.00 39.81 137 ARG A N 1
ATOM 1105 C CA . ARG A 1 137 ? 3.002 -15.090 6.843 1.00 39.81 137 ARG A CA 1
ATOM 1106 C C . ARG A 1 137 ? 1.492 -14.869 6.850 1.00 39.81 137 ARG A C 1
ATOM 1108 O O . ARG A 1 137 ? 0.960 -14.398 5.852 1.00 39.81 137 ARG A O 1
ATOM 1115 N N . THR A 1 138 ? 0.807 -15.185 7.943 1.00 45.12 138 THR A N 1
ATOM 1116 C CA . THR A 1 138 ? -0.662 -15.221 7.972 1.00 45.12 138 THR A CA 1
ATOM 1117 C C . THR A 1 138 ? -1.302 -13.912 8.438 1.00 45.12 138 THR A C 1
ATOM 1119 O O . THR A 1 138 ? -2.490 -13.719 8.204 1.00 45.12 138 THR A O 1
ATOM 1122 N N . PHE A 1 139 ? -0.539 -13.007 9.065 1.00 44.53 139 PHE A N 1
ATOM 1123 C CA . PHE A 1 139 ? -1.083 -11.804 9.719 1.00 44.53 139 PHE A CA 1
ATOM 1124 C C . PHE A 1 139 ? -0.722 -10.474 9.052 1.00 44.53 139 PHE A C 1
ATOM 1126 O O . PHE A 1 139 ? -1.175 -9.424 9.501 1.00 44.53 139 PHE A O 1
ATOM 1133 N N . ILE A 1 140 ? 0.032 -10.491 7.949 1.00 47.78 140 ILE A N 1
ATOM 1134 C CA . ILE A 1 140 ? 0.110 -9.314 7.081 1.00 47.78 140 ILE A CA 1
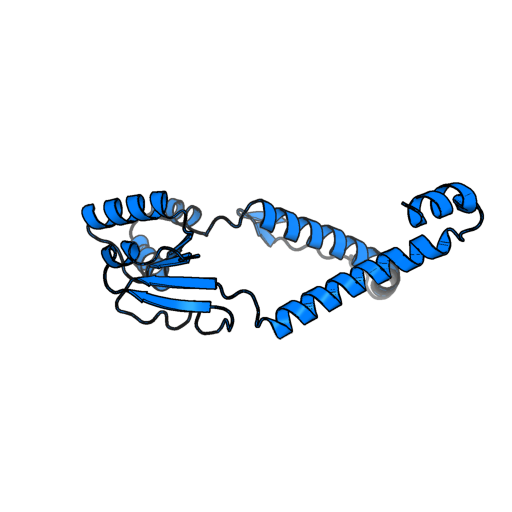ATOM 1135 C C . ILE A 1 140 ? -1.261 -9.205 6.425 1.00 47.78 140 ILE A C 1
ATOM 1137 O O . ILE A 1 140 ? -1.604 -10.054 5.602 1.00 47.78 140 ILE A O 1
ATOM 1141 N N . GLY A 1 141 ? -2.049 -8.215 6.857 1.00 47.31 141 GLY A N 1
ATOM 1142 C CA . GLY A 1 141 ? -3.399 -7.960 6.368 1.00 47.31 141 GLY A CA 1
ATOM 1143 C C . GLY A 1 141 ? -3.456 -8.190 4.866 1.00 47.31 141 GLY A C 1
ATOM 1144 O O . GLY A 1 141 ? -2.736 -7.546 4.099 1.00 47.31 141 GLY A O 1
ATOM 1145 N N . ARG A 1 142 ? -4.240 -9.191 4.462 1.00 48.62 142 ARG A N 1
ATOM 1146 C CA . ARG A 1 142 ? -4.408 -9.546 3.060 1.00 48.62 142 ARG A CA 1
ATOM 1147 C C . ARG A 1 142 ? -5.050 -8.338 2.394 1.00 48.62 142 ARG A C 1
ATOM 1149 O O . ARG A 1 142 ? -6.246 -8.110 2.558 1.00 48.62 142 ARG A O 1
ATOM 1156 N N . LYS A 1 143 ? -4.234 -7.526 1.716 1.00 55.81 143 LYS A N 1
ATOM 1157 C CA . LYS A 1 143 ? -4.723 -6.417 0.899 1.00 55.81 143 LYS A CA 1
ATOM 1158 C C . LYS A 1 143 ? -5.773 -7.002 -0.043 1.00 55.81 143 LYS A C 1
ATOM 1160 O O . LYS A 1 143 ? -5.559 -8.104 -0.552 1.00 55.81 143 LYS A O 1
ATOM 1165 N N . SER A 1 144 ? -6.919 -6.339 -0.196 1.00 66.25 144 SER A N 1
ATOM 1166 C CA . SER A 1 144 ? -8.000 -6.905 -1.002 1.00 66.25 144 SER A CA 1
ATOM 1167 C C . SER A 1 144 ? -7.470 -7.241 -2.401 1.00 66.25 144 SER A C 1
ATOM 1169 O O . SER A 1 144 ? -6.691 -6.471 -2.970 1.00 66.25 144 SER A O 1
ATOM 1171 N N . ASP A 1 145 ? -7.849 -8.398 -2.953 1.00 75.06 145 ASP A N 1
ATOM 1172 C CA . ASP A 1 145 ? -7.316 -8.862 -4.247 1.00 75.06 145 ASP A CA 1
ATOM 1173 C C . ASP A 1 145 ? -7.528 -7.793 -5.352 1.00 75.06 145 ASP A C 1
ATOM 1175 O O . ASP A 1 145 ? -6.702 -7.622 -6.251 1.00 75.06 145 ASP A O 1
ATOM 1179 N N . SER A 1 146 ? -8.596 -6.997 -5.224 1.00 72.06 146 SER A N 1
ATOM 1180 C CA . SER A 1 146 ? -8.918 -5.845 -6.073 1.00 72.06 146 SER A CA 1
ATOM 1181 C C . SER A 1 146 ? -7.908 -4.695 -5.970 1.00 72.06 146 SER A C 1
ATOM 1183 O O . SER A 1 146 ? -7.540 -4.102 -6.986 1.00 72.06 146 SER A O 1
ATOM 1185 N N . GLU A 1 147 ? -7.448 -4.359 -4.764 1.00 74.44 147 GLU A N 1
ATOM 1186 C CA . GLU A 1 147 ? -6.439 -3.315 -4.556 1.00 74.44 147 GLU A CA 1
ATOM 1187 C C . GLU A 1 147 ? -5.083 -3.725 -5.121 1.00 74.44 147 GLU A C 1
ATOM 1189 O O . GLU A 1 147 ? -4.396 -2.905 -5.733 1.00 74.44 147 GLU A O 1
ATOM 1194 N N . GLU A 1 148 ? -4.690 -4.987 -4.937 1.00 80.75 148 GLU A N 1
ATOM 1195 C CA . GLU A 1 148 ? -3.446 -5.496 -5.511 1.00 80.75 148 GLU A CA 1
ATOM 1196 C C . GLU A 1 148 ? -3.497 -5.465 -7.044 1.00 80.75 148 GLU A C 1
ATOM 1198 O O . GLU A 1 148 ? -2.548 -5.008 -7.689 1.00 80.75 148 GLU A O 1
ATOM 1203 N N . PHE A 1 149 ? -4.625 -5.874 -7.630 1.00 87.62 149 PHE A N 1
ATOM 1204 C CA . PHE A 1 149 ? -4.830 -5.830 -9.073 1.00 87.62 149 PHE A CA 1
AT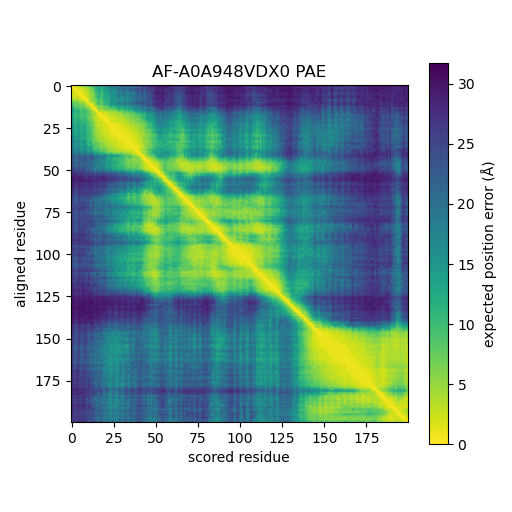OM 1205 C C . PHE A 1 149 ? -4.743 -4.405 -9.634 1.00 87.62 149 PHE A C 1
ATOM 1207 O O . PHE A 1 149 ? -4.057 -4.182 -10.633 1.00 87.62 149 PHE A O 1
ATOM 1214 N N . LEU A 1 150 ? -5.392 -3.428 -8.992 1.00 87.75 150 LEU A N 1
ATOM 1215 C CA . LEU A 1 150 ? -5.374 -2.032 -9.439 1.00 87.75 150 LEU A CA 1
ATOM 1216 C C . LEU A 1 150 ? -3.971 -1.428 -9.406 1.00 87.75 150 LEU A C 1
ATOM 1218 O O . LEU A 1 150 ? -3.552 -0.807 -10.384 1.00 87.75 150 LEU A O 1
ATOM 1222 N N . VAL A 1 151 ? -3.230 -1.639 -8.314 1.00 87.62 151 VAL A N 1
ATOM 1223 C CA . VAL A 1 151 ? -1.835 -1.183 -8.216 1.00 87.62 151 VAL A CA 1
ATOM 1224 C C . VAL A 1 151 ? -0.998 -1.836 -9.312 1.00 87.62 151 VAL A C 1
ATOM 1226 O O . VAL A 1 151 ? -0.244 -1.152 -10.000 1.00 87.62 151 VAL A O 1
ATOM 1229 N N . ARG A 1 152 ? -1.188 -3.138 -9.555 1.00 88.88 152 ARG A N 1
ATOM 1230 C CA . ARG A 1 152 ? -0.444 -3.846 -10.596 1.00 88.88 152 ARG A CA 1
ATOM 1231 C C . ARG A 1 152 ? -0.762 -3.338 -12.000 1.00 88.88 152 ARG A C 1
ATOM 1233 O O . ARG A 1 152 ? 0.149 -3.201 -12.814 1.00 88.88 152 ARG A O 1
ATOM 1240 N N . ALA A 1 153 ? -2.029 -3.059 -12.291 1.00 92.12 153 ALA A N 1
ATOM 1241 C CA . ALA A 1 153 ? -2.445 -2.492 -13.568 1.00 92.12 153 ALA A CA 1
ATOM 1242 C C . ALA A 1 153 ? -1.834 -1.099 -13.780 1.00 92.12 153 ALA A C 1
ATOM 1244 O O . ALA A 1 153 ? -1.316 -0.817 -14.860 1.00 92.12 153 ALA A O 1
ATOM 1245 N N . LEU A 1 154 ? -1.834 -0.258 -12.741 1.00 93.31 154 LEU A N 1
ATOM 1246 C CA . LEU A 1 154 ? -1.220 1.066 -12.785 1.00 93.31 154 LEU A CA 1
ATOM 1247 C C . LEU A 1 154 ? 0.293 0.987 -13.015 1.00 93.31 154 LEU A C 1
ATOM 1249 O O . LEU A 1 154 ? 0.801 1.693 -13.882 1.00 93.31 154 LEU A O 1
ATOM 1253 N N . ASP A 1 155 ? 0.998 0.105 -12.303 1.00 91.88 155 ASP A N 1
ATOM 1254 C CA . ASP A 1 155 ? 2.441 -0.098 -12.477 1.00 91.88 155 ASP A CA 1
ATOM 1255 C C . ASP A 1 155 ? 2.781 -0.500 -13.917 1.00 91.88 155 ASP A C 1
ATOM 1257 O O . ASP A 1 155 ? 3.723 0.025 -14.514 1.00 91.88 155 ASP A O 1
ATOM 1261 N N . VAL A 1 156 ? 2.004 -1.411 -14.512 1.00 95.19 156 VAL A N 1
ATOM 1262 C CA . VAL A 1 156 ? 2.234 -1.888 -15.886 1.00 95.19 156 VAL A CA 1
ATOM 1263 C C . VAL A 1 156 ? 1.919 -0.800 -16.913 1.00 95.19 156 VAL A C 1
ATOM 1265 O O . VAL A 1 156 ? 2.738 -0.536 -17.791 1.00 95.19 156 VAL A O 1
ATOM 1268 N N . LEU A 1 157 ? 0.767 -0.136 -16.806 1.00 95.44 157 LEU A N 1
ATOM 1269 C CA . LEU A 1 157 ? 0.372 0.909 -17.755 1.00 95.44 157 LEU A CA 1
ATOM 1270 C C . LEU A 1 157 ? 1.271 2.146 -17.644 1.00 95.44 157 LEU A C 1
ATOM 1272 O O . LEU A 1 157 ? 1.705 2.690 -18.660 1.00 95.44 157 LEU A O 1
ATOM 1276 N N . GLY A 1 158 ? 1.592 2.562 -16.419 1.00 94.56 158 GLY A N 1
ATOM 1277 C CA . GLY A 1 158 ? 2.472 3.692 -16.141 1.00 94.56 158 GLY A CA 1
ATOM 1278 C C . GLY A 1 158 ? 3.904 3.442 -16.604 1.00 94.56 158 GLY A C 1
ATOM 1279 O O . GLY A 1 158 ? 4.491 4.306 -17.258 1.00 94.56 158 GLY A O 1
ATOM 1280 N N . SER A 1 159 ? 4.457 2.251 -16.341 1.00 94.50 159 SER A N 1
ATOM 1281 C CA . SER A 1 159 ? 5.797 1.891 -16.827 1.00 94.50 159 SER A CA 1
ATOM 1282 C C . SER A 1 159 ? 5.853 1.791 -18.351 1.00 94.50 159 SER A C 1
ATOM 1284 O O . SER A 1 159 ? 6.798 2.306 -18.943 1.00 94.50 159 SER A O 1
ATOM 1286 N N . ALA A 1 160 ? 4.836 1.222 -19.005 1.00 96.31 160 ALA A N 1
ATOM 1287 C CA . ALA A 1 160 ? 4.762 1.175 -20.466 1.00 96.31 160 ALA A CA 1
ATOM 1288 C C . ALA A 1 160 ? 4.696 2.582 -21.084 1.00 96.31 160 ALA A C 1
ATOM 1290 O O . ALA A 1 160 ? 5.429 2.880 -22.028 1.00 96.31 160 ALA A O 1
ATOM 1291 N N . PHE A 1 161 ? 3.870 3.469 -20.520 1.00 94.94 161 PHE A N 1
ATOM 1292 C CA . PHE A 1 161 ? 3.776 4.859 -20.961 1.00 94.94 161 PHE A CA 1
ATOM 1293 C C . PHE A 1 161 ? 5.109 5.603 -20.802 1.00 94.94 161 PHE A C 1
ATOM 1295 O O . PHE A 1 161 ? 5.592 6.214 -21.756 1.00 94.94 161 PHE A O 1
ATOM 1302 N N . MET A 1 162 ? 5.738 5.506 -19.626 1.00 96.12 162 MET A N 1
ATOM 1303 C CA . MET A 1 162 ? 7.030 6.144 -19.362 1.00 96.12 162 MET A CA 1
ATOM 1304 C C . MET A 1 162 ? 8.150 5.579 -20.235 1.00 96.12 162 MET A C 1
ATOM 1306 O O . MET A 1 162 ? 8.996 6.344 -20.689 1.00 96.12 162 MET A O 1
ATOM 1310 N N . LEU A 1 163 ? 8.151 4.273 -20.519 1.00 95.56 163 LEU A N 1
ATOM 1311 C CA . LEU A 1 163 ? 9.117 3.662 -21.432 1.00 95.56 163 LEU A CA 1
ATOM 1312 C C . LEU A 1 163 ? 9.005 4.245 -22.839 1.00 95.56 163 LEU A C 1
ATOM 1314 O O . LEU A 1 163 ? 10.027 4.582 -23.424 1.00 95.56 163 LEU A O 1
ATOM 1318 N N . ILE A 1 164 ? 7.792 4.409 -23.372 1.00 95.50 164 ILE A N 1
ATOM 1319 C CA . ILE A 1 164 ? 7.592 5.024 -24.693 1.00 95.50 164 ILE A CA 1
ATOM 1320 C C . ILE A 1 164 ? 8.058 6.481 -24.667 1.00 95.50 164 ILE A C 1
ATOM 1322 O O . ILE A 1 164 ? 8.841 6.887 -25.526 1.00 95.50 164 ILE A O 1
ATOM 1326 N N . LEU A 1 165 ? 7.633 7.244 -23.657 1.00 94.19 165 LEU A N 1
ATOM 1327 C CA . LEU A 1 165 ? 7.957 8.663 -23.521 1.00 94.19 165 LEU A CA 1
ATOM 1328 C C . LEU A 1 165 ? 9.468 8.915 -23.388 1.00 94.19 165 LEU A C 1
ATOM 1330 O O . LEU A 1 165 ? 9.997 9.837 -24.003 1.00 94.19 165 LEU A O 1
ATOM 1334 N N . LEU A 1 166 ? 10.167 8.091 -22.602 1.00 96.38 166 LEU A N 1
ATOM 1335 C CA . LEU A 1 166 ? 11.601 8.226 -22.326 1.00 96.38 166 LEU A CA 1
ATOM 1336 C C . LEU A 1 166 ? 12.492 7.442 -23.300 1.00 96.38 166 LEU A C 1
ATOM 1338 O O . LEU A 1 166 ? 13.706 7.651 -23.300 1.00 96.38 166 LEU A O 1
ATOM 1342 N N . SER A 1 167 ? 11.929 6.585 -24.157 1.00 96.81 167 SER A N 1
ATOM 1343 C CA . SER A 1 167 ? 12.688 5.786 -25.129 1.00 96.81 167 SER A CA 1
ATOM 1344 C C . SER A 1 167 ? 13.689 6.577 -25.988 1.00 96.81 167 SER A C 1
ATOM 1346 O O . SER A 1 167 ? 14.822 6.099 -26.101 1.00 96.81 167 SER A O 1
ATOM 1348 N N . PRO A 1 168 ? 13.389 7.776 -26.545 1.00 93.81 168 PRO A N 1
ATOM 1349 C CA . PRO A 1 168 ? 14.378 8.515 -27.334 1.00 93.81 168 PRO A CA 1
ATOM 1350 C C . PRO A 1 168 ? 15.581 8.966 -26.496 1.00 93.81 168 PRO A C 1
ATOM 1352 O O . PRO A 1 168 ? 16.721 8.881 -26.953 1.00 93.81 168 PRO A O 1
ATOM 1355 N N . LEU A 1 169 ? 15.347 9.385 -25.248 1.00 96.44 169 LEU A N 1
ATOM 1356 C CA . LEU A 1 169 ? 16.415 9.762 -24.324 1.00 96.44 169 LEU A CA 1
ATOM 1357 C C . LEU A 1 169 ? 17.255 8.542 -23.929 1.00 96.44 169 LEU A C 1
ATOM 1359 O O . LEU A 1 169 ? 18.482 8.607 -23.945 1.00 96.44 169 LEU A O 1
ATOM 1363 N N . MET A 1 170 ? 16.611 7.414 -23.620 1.00 94.19 170 MET A N 1
ATOM 1364 C CA . MET A 1 170 ? 17.315 6.173 -23.289 1.00 94.19 170 MET A CA 1
ATOM 1365 C C . MET A 1 170 ? 18.184 5.687 -24.454 1.00 94.19 170 MET A C 1
ATOM 1367 O O . MET A 1 170 ? 19.316 5.267 -24.229 1.00 94.19 170 MET A O 1
ATOM 1371 N N . LEU A 1 171 ? 17.702 5.794 -25.695 1.00 95.06 171 LEU A N 1
ATOM 1372 C CA . LEU A 1 171 ? 18.465 5.423 -26.889 1.00 95.06 171 LEU A CA 1
ATOM 1373 C C . LEU A 1 171 ? 19.705 6.314 -27.055 1.00 95.06 171 LEU A C 1
ATOM 1375 O O . LEU A 1 171 ? 20.798 5.813 -27.321 1.00 95.06 171 LEU A O 1
ATOM 1379 N N . LEU A 1 172 ? 19.570 7.618 -26.806 1.00 95.12 172 LEU A N 1
ATOM 1380 C CA . LEU A 1 172 ? 20.699 8.548 -26.803 1.00 95.12 172 LEU A CA 1
ATOM 1381 C C . LEU A 1 172 ? 21.739 8.184 -25.731 1.00 95.12 172 LEU A C 1
ATOM 1383 O O . LEU A 1 172 ? 22.932 8.136 -26.026 1.00 95.12 172 LEU A O 1
ATOM 1387 N N . VAL A 1 173 ? 21.302 7.850 -24.513 1.00 93.56 173 VAL A N 1
ATOM 1388 C CA . VAL A 1 173 ? 22.197 7.392 -23.434 1.00 93.56 173 VAL A CA 1
ATOM 1389 C C . VAL A 1 173 ? 22.919 6.099 -23.823 1.00 93.56 173 VAL A C 1
ATOM 1391 O O . VAL A 1 173 ? 24.123 5.983 -23.590 1.00 93.56 173 VAL A O 1
ATOM 1394 N N . VAL A 1 174 ? 22.224 5.150 -24.459 1.00 93.81 174 VAL A N 1
ATOM 1395 C CA . VAL A 1 174 ? 22.806 3.889 -24.955 1.00 93.81 174 VAL A CA 1
ATOM 1396 C C . VAL A 1 174 ? 23.899 4.151 -25.994 1.00 93.81 174 VAL A C 1
ATOM 1398 O O . VAL A 1 174 ? 24.964 3.536 -25.932 1.00 93.81 174 VAL A O 1
ATOM 1401 N N . LEU A 1 175 ? 23.670 5.071 -26.935 1.00 92.81 175 LEU A N 1
ATOM 1402 C CA . LEU A 1 175 ? 24.666 5.435 -27.946 1.00 92.81 175 LEU A CA 1
ATOM 1403 C C . LEU A 1 175 ? 25.899 6.082 -27.310 1.00 92.81 175 LEU A C 1
ATOM 1405 O O . LEU A 1 175 ? 27.021 5.665 -27.588 1.00 92.81 175 LEU A O 1
ATOM 1409 N N . LEU A 1 176 ? 25.703 7.056 -26.418 1.00 92.62 176 LEU A N 1
ATOM 1410 C CA . LEU A 1 176 ? 26.809 7.749 -25.753 1.00 92.62 176 LEU A CA 1
ATOM 1411 C C . LEU A 1 176 ? 27.650 6.801 -24.895 1.00 92.62 176 LEU A C 1
ATOM 1413 O O . LEU A 1 176 ? 28.877 6.840 -24.959 1.00 92.62 176 LEU A O 1
ATOM 1417 N N . THR A 1 177 ? 27.011 5.917 -24.128 1.00 91.56 177 THR A N 1
ATOM 1418 C CA . THR A 1 177 ? 27.723 4.918 -23.315 1.00 91.56 177 THR A CA 1
ATOM 1419 C C . THR A 1 177 ? 28.493 3.918 -24.172 1.00 91.56 177 THR A C 1
ATOM 1421 O O . THR A 1 177 ? 29.622 3.591 -23.823 1.00 91.56 177 THR A O 1
ATOM 1424 N N . ARG A 1 178 ? 27.962 3.490 -25.328 1.00 89.19 178 ARG A N 1
ATOM 1425 C CA . ARG A 1 178 ? 28.700 2.629 -26.274 1.00 89.19 178 ARG A CA 1
ATOM 1426 C C . ARG A 1 178 ? 29.909 3.304 -26.911 1.00 89.19 178 ARG A C 1
ATOM 1428 O O . ARG A 1 178 ? 30.887 2.623 -27.192 1.00 89.19 178 ARG A O 1
ATOM 1435 N N . LEU A 1 179 ? 29.836 4.608 -27.163 1.00 91.19 179 LEU A N 1
ATOM 1436 C CA . LEU A 1 179 ? 30.941 5.365 -27.757 1.00 91.19 179 LEU A CA 1
ATOM 1437 C C . LEU A 1 179 ? 32.037 5.709 -26.738 1.00 91.19 179 LEU A C 1
ATOM 1439 O O . LEU A 1 179 ? 33.178 5.932 -27.127 1.00 91.19 179 LEU A O 1
ATOM 1443 N N . THR A 1 180 ? 31.700 5.756 -25.446 1.00 90.44 180 THR A N 1
ATOM 1444 C CA . THR A 1 180 ? 32.618 6.172 -24.370 1.00 90.44 180 THR A CA 1
ATOM 1445 C C . THR A 1 180 ? 33.150 5.016 -23.524 1.00 90.44 180 THR A C 1
ATOM 1447 O O . THR A 1 180 ? 34.172 5.176 -22.862 1.00 90.44 180 THR A O 1
ATOM 1450 N N . SER A 1 181 ? 32.499 3.849 -23.541 1.00 86.31 181 SER A N 1
ATOM 1451 C CA . SER A 1 181 ? 32.871 2.679 -22.742 1.00 86.31 181 SER A CA 1
ATOM 1452 C C . SER A 1 181 ? 32.763 1.382 -23.543 1.00 86.31 181 SER A C 1
ATOM 1454 O O . SER A 1 181 ? 31.778 1.133 -24.237 1.00 86.31 181 SER A O 1
ATOM 1456 N N . SER A 1 182 ? 33.757 0.505 -23.384 1.00 79.38 182 SER A N 1
ATOM 1457 C CA . SER A 1 182 ? 33.791 -0.836 -23.990 1.00 79.38 182 SER A CA 1
ATOM 1458 C C . SER A 1 182 ? 32.849 -1.840 -23.303 1.00 79.38 182 SER A C 1
ATOM 1460 O O . SER A 1 182 ? 32.698 -2.968 -23.773 1.00 79.38 182 SER A O 1
ATOM 1462 N N . GLY A 1 183 ? 32.253 -1.464 -22.165 1.00 81.25 183 GLY A N 1
ATOM 1463 C CA . GLY A 1 183 ? 31.418 -2.338 -21.342 1.00 81.25 183 GLY A CA 1
ATOM 1464 C C . GLY A 1 183 ? 29.980 -2.526 -21.855 1.00 81.25 183 GLY A C 1
ATOM 1465 O O . GLY A 1 183 ? 29.522 -1.828 -22.765 1.00 81.25 183 GLY A O 1
ATOM 1466 N N . PRO A 1 184 ? 29.229 -3.481 -21.277 1.00 83.38 184 PRO A N 1
ATOM 1467 C CA . PRO A 1 184 ? 27.806 -3.637 -21.553 1.00 83.38 184 PRO A CA 1
ATOM 1468 C C . PRO A 1 184 ? 27.013 -2.434 -21.022 1.00 83.38 184 PRO A C 1
ATOM 1470 O O . PRO A 1 184 ? 27.227 -1.979 -19.904 1.00 83.38 184 PRO A O 1
ATOM 1473 N N . VAL A 1 185 ? 26.059 -1.948 -21.821 1.00 88.50 185 VAL A N 1
ATOM 1474 C CA . VAL A 1 185 ? 25.237 -0.770 -21.481 1.00 88.50 185 VAL A CA 1
ATOM 1475 C C . VAL A 1 185 ? 24.252 -1.054 -20.342 1.00 88.50 185 VAL A C 1
ATOM 1477 O O . VAL A 1 185 ? 23.903 -0.156 -19.583 1.00 88.50 185 VAL A O 1
ATOM 1480 N N . LEU A 1 186 ? 23.797 -2.303 -20.214 1.00 87.81 186 LEU A N 1
ATOM 1481 C CA . LEU A 1 186 ? 22.843 -2.719 -19.190 1.00 87.81 186 LEU A CA 1
ATOM 1482 C C . LEU A 1 186 ? 23.521 -3.634 -18.173 1.00 87.81 186 LEU A C 1
ATOM 1484 O O . LEU A 1 186 ? 24.061 -4.683 -18.527 1.00 87.81 186 LEU A O 1
ATOM 1488 N N . 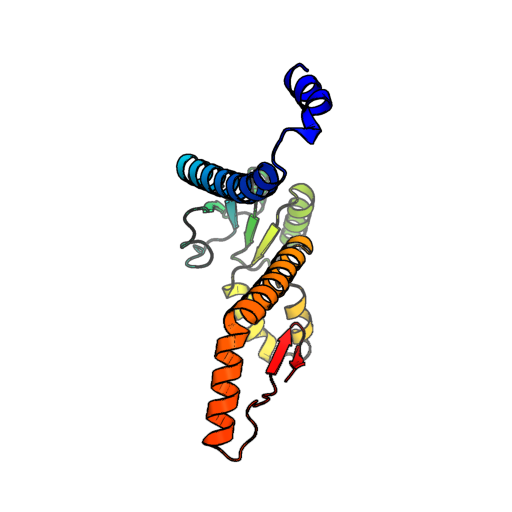TYR A 1 187 ? 23.441 -3.239 -16.905 1.00 89.44 187 TYR A N 1
ATOM 1489 C CA . TYR A 1 187 ? 23.866 -4.028 -15.756 1.00 89.44 187 TYR A CA 1
ATOM 1490 C C . TYR A 1 187 ? 22.680 -4.815 -15.185 1.00 89.44 187 TYR A C 1
ATOM 1492 O O . TYR A 1 187 ? 21.576 -4.280 -15.088 1.00 89.44 187 TYR A O 1
ATOM 1500 N N . LYS A 1 188 ? 22.907 -6.073 -14.795 1.00 89.81 188 LYS A N 1
ATOM 1501 C CA . LYS A 1 188 ? 21.899 -6.943 -14.170 1.00 89.81 188 LYS A CA 1
ATOM 1502 C C . LYS A 1 188 ? 22.298 -7.242 -12.731 1.00 89.81 188 LYS A C 1
ATOM 1504 O O . LYS A 1 188 ? 23.391 -7.753 -12.498 1.00 89.81 188 LYS A O 1
ATOM 1509 N N . GLN A 1 189 ? 21.413 -6.956 -11.779 1.00 91.12 189 GLN A N 1
ATOM 1510 C CA . GLN A 1 189 ? 21.644 -7.199 -10.353 1.00 91.12 189 GLN A CA 1
ATOM 1511 C C . GLN A 1 189 ? 20.567 -8.133 -9.805 1.00 91.12 189 GLN A C 1
ATOM 1513 O O . GLN A 1 189 ? 19.386 -7.817 -9.897 1.00 91.12 189 GLN A O 1
ATOM 1518 N N . SER A 1 190 ? 20.973 -9.233 -9.164 1.00 92.38 190 SER A N 1
ATOM 1519 C CA . SER A 1 190 ? 20.029 -10.127 -8.484 1.00 92.38 190 SER A CA 1
ATOM 1520 C C . SER A 1 190 ? 19.407 -9.442 -7.265 1.00 92.38 190 SER A C 1
ATOM 1522 O O . SER A 1 190 ? 20.124 -8.919 -6.407 1.00 92.38 190 SER A O 1
ATOM 1524 N N . ARG A 1 191 ? 18.075 -9.435 -7.190 1.00 86.19 191 ARG A N 1
ATOM 1525 C CA . ARG A 1 191 ? 17.286 -8.914 -6.066 1.00 86.19 191 ARG A CA 1
ATOM 1526 C C . ARG A 1 191 ? 16.172 -9.889 -5.694 1.00 86.19 191 ARG A C 1
ATOM 1528 O O . ARG A 1 191 ? 15.689 -10.649 -6.531 1.00 86.19 191 ARG A O 1
ATOM 1535 N N . VAL A 1 192 ? 15.761 -9.860 -4.428 1.00 85.06 192 VAL A N 1
ATOM 1536 C CA . VAL A 1 192 ? 14.637 -10.653 -3.907 1.00 85.06 192 VAL A CA 1
ATOM 1537 C C . VAL A 1 192 ? 13.339 -9.854 -4.080 1.00 85.06 192 VAL A C 1
ATOM 1539 O O . VAL A 1 192 ? 13.277 -8.683 -3.715 1.00 85.06 192 VAL A O 1
ATOM 1542 N N . SER A 1 193 ? 12.323 -10.474 -4.674 1.00 81.38 193 SER A N 1
ATOM 1543 C CA . SER A 1 193 ? 11.000 -9.912 -4.975 1.00 81.38 193 SER A CA 1
ATOM 1544 C C . SER A 1 193 ? 9.931 -10.394 -3.987 1.00 81.38 193 SER A C 1
ATOM 1546 O O . SER A 1 193 ? 10.220 -11.077 -2.999 1.00 81.38 193 SER A O 1
ATOM 1548 N N . LYS A 1 194 ? 8.667 -10.072 -4.291 1.00 74.12 194 LYS A N 1
ATOM 1549 C CA . LYS A 1 194 ? 7.487 -10.594 -3.597 1.00 74.12 194 LYS A CA 1
ATOM 1550 C C . LYS A 1 194 ? 7.550 -12.128 -3.510 1.00 74.12 194 LYS A C 1
ATOM 1552 O O . LYS A 1 194 ? 7.979 -12.809 -4.443 1.00 74.12 194 LYS A O 1
ATOM 1557 N N . ASP A 1 195 ? 7.159 -12.649 -2.350 1.00 76.19 195 ASP A N 1
ATOM 1558 C CA . ASP A 1 195 ? 7.180 -14.072 -1.985 1.00 76.19 195 ASP A CA 1
ATOM 1559 C C . ASP A 1 195 ? 8.568 -14.733 -1.955 1.00 76.19 195 ASP A C 1
ATOM 1561 O O . ASP A 1 195 ? 8.663 -15.958 -1.880 1.00 76.19 195 ASP A O 1
ATOM 1565 N N . GLY A 1 196 ? 9.649 -13.945 -1.965 1.00 75.19 196 GLY A N 1
ATOM 1566 C CA . GLY A 1 196 ? 11.021 -14.457 -1.898 1.00 75.19 196 GLY A CA 1
ATOM 1567 C C . GLY A 1 196 ? 11.586 -14.919 -3.244 1.00 75.19 196 GLY A C 1
ATOM 1568 O O . GLY A 1 196 ? 12.650 -15.533 -3.280 1.00 75.19 196 GLY A O 1
ATOM 1569 N N . LYS A 1 197 ? 10.904 -14.633 -4.360 1.00 78.50 197 LYS A N 1
ATOM 1570 C CA . LYS A 1 197 ? 11.376 -14.980 -5.711 1.00 78.50 197 LYS A CA 1
ATOM 1571 C C . LYS A 1 197 ? 12.504 -14.047 -6.143 1.00 78.50 197 LYS A C 1
ATOM 1573 O O . LYS A 1 197 ? 12.372 -12.837 -6.003 1.00 78.50 197 LYS A O 1
ATOM 1578 N N . THR A 1 198 ? 13.590 -14.566 -6.698 1.00 88.69 198 THR A N 1
ATOM 1579 C CA . THR A 1 198 ? 14.700 -13.739 -7.198 1.00 88.69 198 THR A CA 1
ATOM 1580 C C . THR A 1 198 ? 14.458 -13.258 -8.636 1.00 88.69 198 THR A C 1
ATOM 1582 O O . THR A 1 198 ? 13.843 -13.961 -9.437 1.00 88.69 198 THR A O 1
ATOM 1585 N N . PHE A 1 199 ? 14.921 -12.047 -8.967 1.00 90.25 199 PHE A N 1
ATOM 1586 C CA . PHE A 1 199 ? 14.894 -11.460 -10.318 1.00 90.25 199 PHE A CA 1
ATOM 1587 C C . PHE A 1 199 ? 16.157 -10.623 -10.588 1.00 90.25 199 PHE A C 1
ATOM 1589 O O . PHE A 1 199 ? 16.866 -10.265 -9.648 1.00 90.25 199 PHE A O 1
ATOM 1596 N N . THR A 1 200 ? 16.441 -10.337 -11.863 1.00 85.44 200 THR A N 1
ATOM 1597 C CA . THR A 1 200 ? 17.671 -9.678 -12.361 1.00 85.44 200 THR A CA 1
ATOM 1598 C C . THR A 1 200 ? 17.388 -8.675 -13.456 1.00 85.44 200 THR A C 1
ATOM 1600 O O . THR A 1 200 ? 16.453 -8.965 -14.238 1.00 85.44 200 THR A O 1
#